Protein AF-0000000081426831 (afdb_homodimer)

InterPro domains:
  IPR043603 Phlebovirus glycoprotein G2, C-terminal domain [PF19019] (59-149)

Nearest PDB structures (foldseek):
  7a4a-assembly1_A  TM=6.821E-01  e=1.315E-08  Ancylostoma ceylanicum
  5yow-assembly1_A  TM=5.691E-01  e=3.016E-08  Heartland virus
  6egu-assembly1_B  TM=6.224E-01  e=1.522E-05  Rift Valley fever virus
  4hjc-assembly1_A  TM=6.587E-01  e=2.693E-05  Rift Valley fever virus
  6egt-assembly1_B  TM=6.328E-01  e=3.314E-05  Rift Valley fever virus

Radius of gyration: 26.52 Å; Cα contacts (8 Å, |Δi|>4): 839; chains: 2; bounding box: 43×71×97 Å

Structure (mmCIF, N/CA/C/O backbone):
data_AF-0000000081426831-model_v1
#
loop_
_entity.id
_entity.type
_entity.pdbx_description
1 polymer 'Phlebovirus glycoprotein G2 C-terminal domain-containing protein'
#
loop_
_atom_site.group_PDB
_atom_site.id
_atom_site.type_symbol
_atom_site.label_atom_id
_atom_site.label_alt_id
_atom_site.label_comp_id
_atom_site.label_asym_id
_atom_site.label_entity_id
_atom_site.label_seq_id
_atom_site.pdbx_PDB_ins_code
_atom_site.Cartn_x
_atom_site.Cartn_y
_atom_site.Cartn_z
_atom_site.occupancy
_atom_site.B_iso_or_equiv
_atom_site.auth_seq_id
_atom_site.auth_comp_id
_atom_site.auth_asym_id
_atom_site.auth_atom_id
_atom_site.pdbx_PDB_model_num
ATOM 1 N N . MET A 1 1 ? 8.25 15.453 24.469 1 15.89 1 MET A N 1
ATOM 2 C CA . MET A 1 1 ? 7.832 14.055 24.344 1 15.89 1 MET A CA 1
ATOM 3 C C . MET A 1 1 ? 6.508 13.938 23.609 1 15.89 1 MET A C 1
ATOM 5 O O . MET A 1 1 ? 5.465 14.352 24.109 1 15.89 1 MET A O 1
ATOM 9 N N . THR A 1 2 ? 6.637 14.289 22.141 1 18 2 THR A N 1
ATOM 10 C CA . THR A 1 2 ? 5.977 14.406 20.859 1 18 2 THR A CA 1
ATOM 11 C C . THR A 1 2 ? 5.238 13.117 20.5 1 18 2 THR A C 1
ATOM 13 O O . THR A 1 2 ? 5.863 12.078 20.297 1 18 2 THR A O 1
ATOM 16 N N . LEU A 1 3 ? 4.18 12.93 21.312 1 20.61 3 LEU A N 1
ATOM 17 C CA . LEU A 1 3 ? 3.182 11.891 21.516 1 20.61 3 LEU A CA 1
ATOM 18 C C . LEU A 1 3 ? 2.941 11.094 20.25 1 20.61 3 LEU A C 1
ATOM 20 O O . LEU A 1 3 ? 3.273 11.555 19.156 1 20.61 3 LEU A O 1
ATOM 24 N N . GLU A 1 4 ? 1.774 10.125 20.188 1 24.09 4 GLU A N 1
ATOM 25 C CA . GLU A 1 4 ? 0.808 9.039 20.344 1 24.09 4 GLU A CA 1
ATOM 26 C C . GLU A 1 4 ? -0.274 9.109 19.266 1 24.09 4 GLU A C 1
ATOM 28 O O . GLU A 1 4 ? -1.148 8.242 19.203 1 24.09 4 GLU A O 1
ATOM 33 N N . THR A 1 5 ? -0.567 10.109 18.719 1 25.44 5 THR A N 1
ATOM 34 C CA . THR A 1 5 ? -1.856 10.148 18.031 1 25.44 5 THR A CA 1
ATOM 35 C C . THR A 1 5 ? -1.913 9.086 16.938 1 25.44 5 THR A C 1
ATOM 37 O O . THR A 1 5 ? -1.213 9.195 15.93 1 25.44 5 THR A O 1
ATOM 40 N N . PHE A 1 6 ? -2.062 7.902 17.438 1 27.52 6 PHE A N 1
ATOM 41 C CA . PHE A 1 6 ? -2.578 6.586 17.078 1 27.52 6 PHE A CA 1
ATOM 42 C C . PHE A 1 6 ? -3.85 6.707 16.25 1 27.52 6 PHE A C 1
ATOM 44 O O . PHE A 1 6 ? -4.926 6.977 16.781 1 27.52 6 PHE A O 1
ATOM 51 N N . PHE A 1 7 ? -4.043 7.488 15.273 1 31.59 7 PHE A N 1
ATOM 52 C CA . PHE A 1 7 ? -5.305 7.473 14.539 1 31.59 7 PHE A CA 1
ATOM 53 C C . PHE A 1 7 ? -5.832 6.051 14.406 1 31.59 7 PHE A C 1
ATOM 55 O O . PHE A 1 7 ? -5.18 5.195 13.805 1 31.59 7 PHE A O 1
ATOM 62 N N . ALA A 1 8 ? -6.59 5.469 15.414 1 33.22 8 ALA A N 1
ATOM 63 C CA . ALA A 1 8 ? -7.246 4.191 15.68 1 33.22 8 ALA A CA 1
ATOM 64 C C . ALA A 1 8 ? -7.887 3.625 14.414 1 33.22 8 ALA A C 1
ATOM 66 O O . ALA A 1 8 ? -8.453 2.529 14.43 1 33.22 8 ALA A O 1
ATOM 67 N N . ASP A 1 9 ? -8.094 4.262 13.398 1 41.41 9 ASP A N 1
ATOM 68 C CA . ASP A 1 9 ? -8.719 3.35 12.445 1 41.41 9 ASP A CA 1
ATOM 69 C C . ASP A 1 9 ? -7.738 2.271 11.992 1 41.41 9 ASP A C 1
ATOM 71 O O . ASP A 1 9 ? -6.566 2.557 11.734 1 41.41 9 ASP A O 1
ATOM 75 N N . PRO A 1 10 ? -7.715 0.938 11.961 1 43.59 10 PRO A N 1
ATOM 76 C CA . PRO A 1 10 ? -6.621 -0.032 12.07 1 43.59 10 PRO A CA 1
ATOM 77 C C . PRO A 1 10 ? -5.355 0.422 11.352 1 43.59 10 PRO A C 1
ATOM 79 O O . PRO A 1 10 ? -4.613 -0.406 10.82 1 43.59 10 PRO A O 1
ATOM 82 N N . GLU A 1 11 ? -5.043 1.626 11.062 1 49.97 11 GLU A N 1
ATOM 83 C CA . GLU A 1 11 ? -3.73 2.115 10.648 1 49.97 11 GLU A CA 1
ATOM 84 C C . GLU A 1 11 ? -2.707 1.975 11.766 1 49.97 11 GLU A C 1
ATOM 86 O O . GLU A 1 11 ? -2.814 2.641 12.805 1 49.97 11 GLU A O 1
ATOM 91 N N . THR A 1 12 ? -2.203 0.951 12.039 1 54.75 12 THR A N 1
ATOM 92 C CA . THR A 1 12 ? -1.355 0.525 13.148 1 54.75 12 THR A CA 1
ATOM 93 C C . THR A 1 12 ? 0.006 1.211 13.078 1 54.75 12 THR A C 1
ATOM 95 O O . THR A 1 12 ? 0.588 1.344 12 1 54.75 12 THR A O 1
ATOM 98 N N . SER A 1 13 ? 0.253 2.053 14.117 1 62.69 13 SER A N 1
ATOM 99 C CA . SER A 1 13 ? 1.588 2.602 14.328 1 62.69 13 SER A CA 1
ATOM 100 C C . SER A 1 13 ? 2.631 1.493 14.445 1 62.69 13 SER A C 1
ATOM 102 O O . SER A 1 13 ? 2.316 0.379 14.867 1 62.69 13 SER A O 1
ATOM 104 N N . LEU A 1 14 ? 3.807 1.761 13.938 1 67.25 14 LEU A N 1
ATOM 105 C CA . LEU A 1 14 ? 4.91 0.809 13.984 1 67.25 14 LEU A CA 1
ATOM 106 C C . LEU A 1 14 ? 5.453 0.667 15.398 1 67.25 14 LEU A C 1
ATOM 108 O O . LEU A 1 14 ? 5.34 1.591 16.203 1 67.25 14 LEU A O 1
ATOM 112 N N . PRO A 1 15 ? 5.867 -0.482 15.758 1 67.56 15 PRO A N 1
ATOM 113 C CA . PRO A 1 15 ? 6.031 -1.726 15 1 67.56 15 PRO A CA 1
ATOM 114 C C . PRO A 1 15 ? 4.734 -2.525 14.891 1 67.56 15 PRO A C 1
ATOM 116 O O . PRO A 1 15 ? 3.885 -2.455 15.789 1 67.56 15 PRO A O 1
ATOM 119 N N . ILE A 1 16 ? 4.633 -3.125 13.781 1 73.56 16 ILE A N 1
ATOM 120 C CA . ILE A 1 16 ? 3.498 -4.012 13.562 1 73.56 16 ILE A CA 1
ATOM 121 C C . ILE A 1 16 ? 3.988 -5.453 13.43 1 73.56 16 ILE A C 1
ATOM 123 O O . ILE A 1 16 ? 4.93 -5.727 12.688 1 73.56 16 ILE A O 1
ATOM 127 N N . GLN A 1 17 ? 3.48 -6.328 14.375 1 70.88 17 GLN A N 1
ATOM 128 C CA . GLN A 1 17 ? 3.648 -7.766 14.203 1 70.88 17 GLN A CA 1
ATOM 129 C C . GLN A 1 17 ? 2.359 -8.414 13.711 1 70.88 17 GLN A C 1
ATOM 131 O O . GLN A 1 17 ? 1.339 -8.391 14.398 1 70.88 17 GLN A O 1
ATOM 136 N N . HIS A 1 18 ? 2.406 -8.664 12.516 1 76.94 18 HIS A N 1
ATOM 137 C CA . HIS A 1 18 ? 1.309 -9.367 11.859 1 76.94 18 HIS A CA 1
ATOM 138 C C . HIS A 1 18 ? 1.747 -10.75 11.383 1 76.94 18 HIS A C 1
ATOM 140 O O . HIS A 1 18 ? 2.945 -11.031 11.297 1 76.94 18 HIS A O 1
ATOM 146 N N . GLU A 1 19 ? 0.724 -11.602 11.266 1 79.06 19 GLU A N 1
ATOM 147 C CA . GLU A 1 19 ? 1.067 -12.93 10.781 1 79.06 19 GLU A CA 1
ATOM 148 C C . GLU A 1 19 ? 1.908 -12.859 9.508 1 79.06 19 GLU A C 1
ATOM 150 O O . GLU A 1 19 ? 1.463 -12.32 8.5 1 79.06 19 GLU A O 1
ATOM 155 N N . GLY A 1 20 ? 3.121 -13.344 9.68 1 82.31 20 GLY A N 1
ATOM 156 C CA . GLY A 1 20 ? 4.004 -13.422 8.523 1 82.31 20 GLY A CA 1
ATOM 157 C C . GLY A 1 20 ? 4.715 -12.109 8.234 1 82.31 20 GLY A C 1
ATOM 158 O O . GLY A 1 20 ? 5.383 -11.977 7.207 1 82.31 20 GLY A O 1
ATOM 159 N N . LEU A 1 21 ? 4.457 -11.188 9.078 1 87.44 21 LEU A N 1
ATOM 160 C CA . LEU A 1 21 ? 5.078 -9.891 8.82 1 87.44 21 LEU A CA 1
ATOM 161 C C . LEU A 1 21 ? 5.547 -9.242 10.117 1 87.44 21 LEU A C 1
ATOM 163 O O . LEU A 1 21 ? 4.793 -9.172 11.094 1 87.44 21 LEU A O 1
ATOM 167 N N . LEU A 1 22 ? 6.824 -8.859 10.188 1 89.31 22 LEU A N 1
ATOM 168 C CA . LEU A 1 22 ? 7.371 -7.965 11.203 1 89.31 22 LEU A CA 1
ATOM 169 C C . LEU A 1 22 ? 7.773 -6.629 10.586 1 89.31 22 LEU A C 1
ATOM 171 O O . LEU A 1 22 ? 8.555 -6.586 9.633 1 89.31 22 LEU A O 1
ATOM 175 N N . LEU A 1 23 ? 7.199 -5.59 11.07 1 89.88 23 LEU A N 1
ATOM 176 C CA . LEU A 1 23 ? 7.48 -4.246 10.586 1 89.88 23 LEU A CA 1
ATOM 177 C C . LEU A 1 23 ? 8.047 -3.369 11.695 1 89.88 23 LEU A C 1
ATOM 179 O O . LEU A 1 23 ? 7.473 -3.291 12.781 1 89.88 23 LEU A O 1
ATOM 183 N N . GLN A 1 24 ? 9.195 -2.736 11.391 1 88.69 24 GLN A N 1
ATOM 184 C CA . GLN A 1 24 ? 9.852 -1.848 12.352 1 88.69 24 GLN A CA 1
ATOM 185 C C . GLN A 1 24 ? 10.297 -0.551 11.68 1 88.69 24 GLN A C 1
ATOM 187 O O . GLN A 1 24 ? 10.75 -0.562 10.531 1 88.69 24 GLN A O 1
ATOM 192 N N . GLN A 1 25 ? 10.039 0.503 12.414 1 87 25 GLN A N 1
ATOM 193 C CA . GLN A 1 25 ? 10.484 1.797 11.914 1 87 25 GLN A CA 1
ATOM 194 C C . GLN A 1 25 ? 11.523 2.422 12.836 1 87 25 GLN A C 1
ATOM 196 O O . GLN A 1 25 ? 11.367 2.393 14.062 1 87 25 GLN A O 1
ATOM 201 N N . HIS A 1 26 ? 12.633 2.844 12.258 1 86.75 26 HIS A N 1
ATOM 202 C CA . HIS A 1 26 ? 13.633 3.676 12.914 1 86.75 26 HIS A CA 1
ATOM 203 C C . HIS A 1 26 ? 13.852 4.98 12.148 1 86.75 26 HIS A C 1
ATOM 205 O O . HIS A 1 26 ? 14.688 5.043 11.242 1 86.75 26 HIS A O 1
ATOM 211 N N . GLU A 1 27 ? 13.188 6.059 12.664 1 84.81 27 GLU A N 1
ATOM 212 C CA . GLU A 1 27 ? 13.234 7.367 12.016 1 84.81 27 GLU A CA 1
ATOM 213 C C . GLU A 1 27 ? 12.773 7.277 10.562 1 84.81 27 GLU A C 1
ATOM 215 O O . GLU A 1 27 ? 11.625 6.914 10.289 1 84.81 27 GLU A O 1
ATOM 220 N N . ARG A 1 28 ? 13.719 7.352 9.711 1 85.62 28 ARG A N 1
ATOM 221 C CA . ARG A 1 28 ? 13.352 7.398 8.297 1 85.62 28 ARG A CA 1
ATOM 222 C C . ARG A 1 28 ? 13.555 6.039 7.633 1 85.62 28 ARG A C 1
ATOM 224 O O . ARG A 1 28 ? 13.445 5.918 6.41 1 85.62 28 ARG A O 1
ATOM 231 N N . ARG A 1 29 ? 13.836 5.09 8.453 1 87.81 29 ARG A N 1
ATOM 232 C CA . ARG A 1 29 ? 14.094 3.75 7.93 1 87.81 29 ARG A CA 1
ATOM 233 C C . ARG A 1 29 ? 12.992 2.777 8.352 1 87.81 29 ARG A C 1
ATOM 235 O O . ARG A 1 29 ? 12.633 2.711 9.531 1 87.81 29 ARG A O 1
ATOM 242 N N . LEU A 1 30 ? 12.438 2.121 7.359 1 89.56 30 LEU A N 1
ATOM 243 C CA . LEU A 1 30 ? 11.453 1.081 7.617 1 89.56 30 LEU A CA 1
ATOM 244 C C . LEU A 1 30 ? 11.977 -0.284 7.184 1 89.56 30 LEU A C 1
ATOM 246 O O . LEU A 1 30 ? 12.5 -0.429 6.078 1 89.56 30 LEU A O 1
ATOM 250 N N . GLU A 1 31 ? 11.836 -1.242 8.125 1 91.12 31 GLU A N 1
ATOM 251 C CA . GLU A 1 31 ? 12.234 -2.615 7.828 1 91.12 31 GLU A CA 1
ATOM 252 C C . GLU A 1 31 ? 11.055 -3.572 7.941 1 91.12 31 GLU A C 1
ATOM 254 O O . GLU A 1 31 ? 10.32 -3.543 8.93 1 91.12 31 GLU A O 1
ATOM 259 N N . ALA A 1 32 ? 10.945 -4.348 6.922 1 89.75 32 ALA A N 1
ATOM 260 C CA . ALA A 1 32 ? 9.922 -5.387 6.922 1 89.75 32 ALA A CA 1
ATOM 261 C C . ALA A 1 32 ? 10.539 -6.766 6.719 1 89.75 32 ALA A C 1
ATOM 263 O O . ALA A 1 32 ? 11.391 -6.945 5.848 1 89.75 32 ALA A O 1
ATOM 264 N N . ILE A 1 33 ? 10.141 -7.688 7.562 1 89.62 33 ILE A N 1
ATOM 265 C CA . ILE A 1 33 ? 10.547 -9.078 7.418 1 89.62 33 ILE A CA 1
ATOM 266 C C . ILE A 1 33 ? 9.32 -9.953 7.164 1 89.62 33 ILE A C 1
ATOM 268 O O . ILE A 1 33 ? 8.359 -9.922 7.941 1 89.62 33 ILE A O 1
ATOM 272 N N . PHE A 1 34 ? 9.383 -10.641 6.07 1 88.94 34 PHE A N 1
ATOM 273 C CA . PHE A 1 34 ? 8.242 -11.453 5.664 1 88.94 34 PHE A CA 1
ATOM 274 C C . PHE A 1 34 ? 8.516 -12.93 5.918 1 88.94 34 PHE A C 1
ATOM 276 O O . PHE A 1 34 ? 9.641 -13.398 5.75 1 88.94 34 PHE A O 1
ATOM 283 N N . GLY A 1 35 ? 7.5 -13.617 6.234 1 86.62 35 GLY A N 1
ATOM 284 C CA . GLY A 1 35 ? 7.598 -15.07 6.332 1 86.62 35 GLY A CA 1
ATOM 285 C C . GLY A 1 35 ? 7.738 -15.75 4.98 1 86.62 35 GLY A C 1
ATOM 286 O O . GLY A 1 35 ? 7.348 -15.188 3.955 1 86.62 35 GLY A O 1
ATOM 287 N N . ILE A 1 36 ? 8.258 -16.953 4.992 1 76.31 36 ILE A N 1
ATOM 288 C CA . ILE A 1 36 ? 8.562 -17.703 3.779 1 76.31 36 ILE A CA 1
ATOM 289 C C . ILE A 1 36 ? 7.273 -17.953 2.996 1 76.31 36 ILE A C 1
ATOM 291 O O . ILE A 1 36 ? 7.262 -17.875 1.765 1 76.31 36 ILE A O 1
ATOM 295 N N . SER A 1 37 ? 6.199 -18.188 3.576 1 77.12 37 SER A N 1
ATOM 296 C CA . SER A 1 37 ? 4.961 -18.547 2.893 1 77.12 37 SER A CA 1
ATOM 297 C C . SER A 1 37 ? 3.936 -17.422 2.986 1 77.12 37 SER A C 1
ATOM 299 O O . SER A 1 37 ? 2.736 -17.656 2.826 1 77.12 37 SER A O 1
ATOM 301 N N . SER A 1 38 ? 4.457 -16.359 3.227 1 82.25 38 SER A N 1
ATOM 302 C CA . SER A 1 38 ? 3.5 -15.289 3.49 1 82.25 38 SER A CA 1
ATOM 303 C C . SER A 1 38 ? 2.982 -14.68 2.193 1 82.25 38 SER A C 1
ATOM 305 O O . SER A 1 38 ? 3.721 -14.586 1.21 1 82.25 38 SER A O 1
ATOM 307 N N . SER A 1 39 ? 1.662 -14.508 2.16 1 88.44 39 SER A N 1
ATOM 308 C CA . SER A 1 39 ? 0.998 -13.648 1.183 1 88.44 39 SER A CA 1
ATOM 309 C C . SER A 1 39 ? 0.502 -12.359 1.824 1 88.44 39 SER A C 1
ATOM 311 O O . SER A 1 39 ? -0.471 -12.367 2.58 1 88.44 39 SER A O 1
ATOM 313 N N . ILE A 1 40 ? 1.237 -11.297 1.545 1 89.56 40 ILE A N 1
ATOM 314 C CA . ILE A 1 40 ? 0.97 -10.07 2.285 1 89.56 40 ILE A CA 1
ATOM 315 C C . ILE A 1 40 ? 0.724 -8.922 1.309 1 89.56 40 ILE A C 1
ATOM 317 O O . ILE A 1 40 ? 1.431 -8.789 0.307 1 89.56 40 ILE A O 1
ATOM 321 N N . GLN A 1 41 ? -0.273 -8.211 1.611 1 90.75 41 GLN A N 1
ATOM 322 C CA . GLN A 1 41 ? -0.531 -6.922 0.98 1 90.75 41 GLN A CA 1
ATOM 323 C C . GLN A 1 41 ? -0.535 -5.797 2.012 1 90.75 41 GLN A C 1
ATOM 325 O O . GLN A 1 41 ? -1.39 -5.766 2.9 1 90.75 41 GLN A O 1
ATOM 330 N N . LEU A 1 42 ? 0.427 -4.91 1.805 1 90.62 42 LEU A N 1
ATOM 331 C CA . LEU A 1 42 ? 0.662 -3.846 2.771 1 90.62 42 LEU A CA 1
ATOM 332 C C . LEU A 1 42 ? 0.627 -2.479 2.096 1 90.62 42 LEU A C 1
ATOM 334 O O . LEU A 1 42 ? 1.217 -2.295 1.028 1 90.62 42 LEU A O 1
ATOM 338 N N . GLN A 1 43 ? -0.144 -1.641 2.646 1 90.06 43 GLN A N 1
ATOM 339 C CA . GLN A 1 43 ? -0.104 -0.233 2.264 1 90.06 43 GLN A CA 1
ATOM 340 C C . GLN A 1 43 ? 0.618 0.603 3.316 1 90.06 43 GLN A C 1
ATOM 342 O O . GLN A 1 43 ? 0.278 0.55 4.5 1 90.06 43 GLN A O 1
ATOM 347 N N . LEU A 1 44 ? 1.562 1.332 2.822 1 89.38 44 LEU A N 1
ATOM 348 C CA . LEU A 1 44 ? 2.359 2.197 3.684 1 89.38 44 LEU A CA 1
ATOM 349 C C . LEU A 1 44 ? 2.193 3.66 3.287 1 89.38 44 LEU A C 1
ATOM 351 O O . LEU A 1 44 ? 2.309 4.004 2.107 1 89.38 44 LEU A O 1
ATOM 355 N N . THR A 1 45 ? 1.839 4.43 4.211 1 87.62 45 THR A N 1
ATOM 356 C CA . THR A 1 45 ? 1.773 5.875 4.016 1 87.62 45 THR A CA 1
ATOM 357 C C . THR A 1 45 ? 2.771 6.586 4.922 1 87.62 45 THR A C 1
ATOM 359 O O . THR A 1 45 ? 2.76 6.395 6.141 1 87.62 45 THR A O 1
ATOM 362 N N . MET A 1 46 ? 3.631 7.391 4.297 1 86.06 46 MET A N 1
ATOM 363 C CA . MET A 1 46 ? 4.645 8.117 5.051 1 86.06 46 MET A CA 1
ATOM 364 C C . MET A 1 46 ? 4.547 9.617 4.789 1 86.06 46 MET A C 1
ATOM 366 O O . MET A 1 46 ? 4.469 10.047 3.639 1 86.06 46 MET A O 1
ATOM 370 N N . GLN A 1 47 ? 4.484 10.312 5.844 1 83.38 47 GLN A N 1
ATOM 371 C CA . GLN A 1 47 ? 4.594 11.766 5.816 1 83.38 47 GLN A CA 1
ATOM 372 C C . GLN A 1 47 ? 5.586 12.258 6.867 1 83.38 47 GLN A C 1
ATOM 374 O O . GLN A 1 47 ? 5.281 12.266 8.062 1 83.38 47 GLN A O 1
ATOM 379 N N . GLY A 1 48 ? 6.734 12.766 6.316 1 78.31 48 GLY A N 1
ATOM 380 C CA . GLY A 1 48 ? 7.793 13.047 7.277 1 78.31 48 GLY A CA 1
ATOM 381 C C . GLY A 1 48 ? 8.172 11.836 8.117 1 78.31 48 GLY A C 1
ATOM 382 O O . GLY A 1 48 ? 8.539 10.797 7.574 1 78.31 48 GLY A O 1
ATOM 383 N N . LEU A 1 49 ? 7.965 11.984 9.43 1 76.12 49 LEU A N 1
ATOM 384 C CA . LEU A 1 49 ? 8.336 10.883 10.305 1 76.12 49 LEU A CA 1
ATOM 385 C C . LEU A 1 49 ? 7.105 10.07 10.711 1 76.12 49 LEU A C 1
ATOM 387 O O . LEU A 1 49 ? 7.223 9.086 11.445 1 76.12 49 LEU A O 1
ATOM 391 N N . HIS A 1 50 ? 5.984 10.484 10.148 1 77.81 50 HIS A N 1
ATOM 392 C CA . HIS A 1 50 ? 4.754 9.766 10.461 1 77.81 50 HIS A CA 1
ATOM 393 C C . HIS A 1 50 ? 4.477 8.68 9.43 1 77.81 50 HIS A C 1
ATOM 395 O O . HIS A 1 50 ? 4.457 8.945 8.227 1 77.81 50 HIS A O 1
ATOM 401 N N . ALA A 1 51 ? 4.387 7.484 10.023 1 80.38 51 ALA A N 1
ATOM 402 C CA . ALA A 1 51 ? 4.066 6.359 9.148 1 80.38 51 ALA A CA 1
ATOM 403 C C . ALA A 1 51 ? 2.787 5.66 9.602 1 80.38 51 ALA A C 1
ATOM 405 O O . ALA A 1 51 ? 2.555 5.492 10.797 1 80.38 51 ALA A O 1
ATOM 406 N N . THR A 1 52 ? 1.952 5.375 8.625 1 83 52 THR A N 1
ATOM 407 C CA . THR A 1 52 ? 0.795 4.523 8.883 1 83 52 THR A CA 1
ATOM 408 C C . THR A 1 52 ? 0.779 3.334 7.926 1 83 52 THR A C 1
ATOM 410 O O . THR A 1 52 ? 1.306 3.416 6.812 1 83 52 THR A O 1
ATOM 413 N N . THR A 1 53 ? 0.305 2.221 8.484 1 85.12 53 THR A N 1
ATOM 414 C CA . THR A 1 53 ? 0.241 1.011 7.676 1 85.12 53 THR A CA 1
ATOM 415 C C . THR A 1 53 ? -1.179 0.452 7.652 1 85.12 53 THR A C 1
ATOM 417 O O . THR A 1 53 ? -1.922 0.586 8.625 1 85.12 53 THR A O 1
ATOM 420 N N . LYS A 1 54 ? -1.496 -0.043 6.516 1 84.12 54 LYS A N 1
ATOM 421 C CA . LYS A 1 54 ? -2.713 -0.832 6.348 1 84.12 54 LYS A CA 1
ATOM 422 C C . LYS A 1 54 ? -2.406 -2.186 5.715 1 84.12 54 LYS A C 1
ATOM 424 O O . LYS A 1 54 ? -1.745 -2.256 4.676 1 84.12 54 LYS A O 1
ATOM 429 N N . ILE A 1 55 ? -2.801 -3.197 6.434 1 88.12 55 ILE A N 1
ATOM 430 C CA . ILE A 1 55 ? -2.633 -4.543 5.898 1 88.12 55 ILE A CA 1
ATOM 431 C C . ILE A 1 55 ? -3.959 -5.043 5.332 1 88.12 55 ILE A C 1
ATOM 433 O O . ILE A 1 55 ? -4.965 -5.09 6.039 1 88.12 55 ILE A O 1
ATOM 437 N N . ASP A 1 56 ? -3.861 -5.43 4.086 1 87.81 56 ASP A N 1
ATOM 438 C CA . ASP A 1 56 ? -5.082 -5.895 3.432 1 87.81 56 ASP A CA 1
ATOM 439 C C . ASP A 1 56 ? -5.199 -7.414 3.506 1 87.81 56 ASP A C 1
ATOM 441 O O . ASP A 1 56 ? -4.199 -8.125 3.4 1 87.81 56 ASP A O 1
ATOM 445 N N . SER A 1 57 ? -6.469 -7.844 3.666 1 91.81 57 SER A N 1
ATOM 446 C CA . SER A 1 57 ? -6.766 -9.273 3.621 1 91.81 57 SER A CA 1
ATOM 447 C C . SER A 1 57 ? -7.73 -9.602 2.486 1 91.81 57 SER A C 1
ATOM 449 O O . SER A 1 57 ? -8.805 -10.156 2.719 1 91.81 57 SER A O 1
ATOM 451 N N . ASN A 1 58 ? -7.305 -9.25 1.367 1 92.25 58 ASN A N 1
ATOM 452 C CA . ASN A 1 58 ? -8.172 -9.492 0.219 1 92.25 58 ASN A CA 1
ATOM 453 C C . ASN A 1 58 ? -8.133 -10.953 -0.218 1 92.25 58 ASN A C 1
ATOM 455 O O . ASN A 1 58 ? -7.094 -11.609 -0.1 1 92.25 58 ASN A O 1
ATOM 459 N N . THR A 1 59 ? -9.273 -11.43 -0.689 1 95 59 THR A N 1
ATOM 460 C CA . THR A 1 59 ? -9.383 -12.773 -1.241 1 95 59 THR A CA 1
ATOM 461 C C . THR A 1 59 ? -9.336 -12.734 -2.766 1 95 59 THR A C 1
ATOM 463 O O . THR A 1 59 ? -9.617 -11.703 -3.377 1 95 59 THR A O 1
ATOM 466 N N . CYS A 1 60 ? -9.016 -13.805 -3.316 1 95.94 60 CYS A N 1
ATOM 467 C CA . CYS A 1 60 ? -8.938 -13.867 -4.77 1 95.94 60 CYS A CA 1
ATOM 468 C C . CYS A 1 60 ? -9.594 -15.141 -5.293 1 95.94 60 CYS A C 1
ATOM 470 O O . CYS A 1 60 ? -9.672 -16.141 -4.582 1 95.94 60 CYS A O 1
ATOM 472 N N . GLU A 1 61 ? -10.109 -15 -6.438 1 97.31 61 GLU A N 1
ATOM 473 C CA . GLU A 1 61 ? -10.695 -16.109 -7.18 1 97.31 61 GLU A CA 1
ATOM 474 C C . GLU A 1 61 ? -10.242 -16.109 -8.633 1 97.31 61 GLU A C 1
ATOM 476 O O . GLU A 1 61 ? -10.219 -15.055 -9.281 1 97.31 61 GLU A O 1
ATOM 481 N N . ILE A 1 62 ? -9.852 -17.266 -9.086 1 97.88 62 ILE A N 1
ATOM 482 C CA . ILE A 1 62 ? -9.453 -17.406 -10.477 1 97.88 62 ILE A CA 1
ATOM 483 C C . ILE A 1 62 ? -10.57 -18.094 -11.266 1 97.88 62 ILE A C 1
ATOM 485 O O . ILE A 1 62 ? -11.164 -19.062 -10.805 1 97.88 62 ILE A O 1
ATOM 489 N N . SER A 1 63 ? -10.883 -17.484 -12.406 1 97.06 63 SER A N 1
ATOM 490 C CA . SER A 1 63 ? -11.906 -18.031 -13.297 1 97.06 63 SER A CA 1
ATOM 491 C C . SER A 1 63 ? -11.445 -18 -14.75 1 97.06 63 SER A C 1
ATOM 493 O O . SER A 1 63 ? -10.375 -17.469 -15.055 1 97.06 63 SER A O 1
ATOM 495 N N . ASP A 1 64 ? -12.219 -18.641 -15.742 1 96.19 64 ASP A N 1
ATOM 496 C CA . ASP A 1 64 ? -12 -18.625 -17.188 1 96.19 64 ASP A CA 1
ATOM 497 C C . ASP A 1 64 ? -10.617 -19.172 -17.531 1 96.19 64 ASP A C 1
ATOM 499 O O . ASP A 1 64 ? -9.891 -18.578 -18.328 1 96.19 64 ASP A O 1
ATOM 503 N N . VAL A 1 65 ? -10.328 -20.188 -16.922 1 96.81 65 VAL A N 1
ATOM 504 C CA . VAL A 1 65 ? -8.992 -20.734 -17.094 1 96.81 65 VAL A CA 1
ATOM 505 C C . VAL A 1 65 ? -8.961 -21.641 -18.328 1 96.81 65 VAL A C 1
ATOM 507 O O . VAL A 1 65 ? -9.828 -22.5 -18.5 1 96.81 65 VAL A O 1
ATOM 510 N N . LYS A 1 66 ? -7.98 -21.406 -19.219 1 95.88 66 LYS A N 1
ATOM 511 C CA . LYS A 1 66 ? -7.746 -22.234 -20.406 1 95.88 66 LYS A CA 1
ATOM 512 C C . LYS A 1 66 ? -6.254 -22.469 -20.641 1 95.88 66 LYS A C 1
ATOM 514 O O . LYS A 1 66 ? -5.457 -21.531 -20.562 1 95.88 66 LYS A O 1
ATOM 519 N N . ALA A 1 67 ? -5.938 -23.672 -20.859 1 95.38 67 ALA A N 1
ATOM 520 C CA . ALA A 1 67 ? -4.551 -24.016 -21.172 1 95.38 67 ALA A CA 1
ATOM 521 C C . ALA A 1 67 ? -4.41 -24.5 -22.609 1 95.38 67 ALA A C 1
ATOM 523 O O . ALA A 1 67 ? -5.215 -25.312 -23.078 1 95.38 67 ALA A O 1
ATOM 524 N N . THR A 1 68 ? -3.402 -23.938 -23.297 1 93.44 68 THR A N 1
ATOM 525 C CA . THR A 1 68 ? -3.115 -24.344 -24.656 1 93.44 68 THR A CA 1
ATOM 526 C C . THR A 1 68 ? -1.611 -24.5 -24.875 1 93.44 68 THR A C 1
ATOM 528 O O . THR A 1 68 ? -0.812 -23.875 -24.172 1 93.44 68 THR A O 1
ATOM 531 N N . GLY A 1 69 ? -1.34 -25.328 -25.844 1 93.81 69 GLY A N 1
ATOM 532 C CA . GLY A 1 69 ? 0.06 -25.5 -26.188 1 93.81 69 GLY A CA 1
ATOM 533 C C . GLY A 1 69 ? 0.541 -26.938 -26.047 1 93.81 69 GLY A C 1
ATOM 534 O O . GLY A 1 69 ? -0.162 -27.875 -26.438 1 93.81 69 GLY A O 1
ATOM 535 N N . CYS A 1 70 ? 1.796 -27.094 -25.562 1 92.38 70 CYS A N 1
ATOM 536 C CA . CYS A 1 70 ? 2.404 -28.422 -25.594 1 92.38 70 CYS A CA 1
ATOM 537 C C . CYS A 1 70 ? 2.898 -28.812 -24.203 1 92.38 70 CYS A C 1
ATOM 539 O O . CYS A 1 70 ? 2.99 -27.969 -23.312 1 92.38 70 CYS A O 1
ATOM 541 N N . TYR A 1 71 ? 3.021 -30.125 -24.047 1 92.56 71 TYR A N 1
ATOM 542 C CA . TYR A 1 71 ? 3.656 -30.656 -22.844 1 92.56 71 TYR A CA 1
ATOM 543 C C . TYR A 1 71 ? 5.043 -31.203 -23.156 1 92.56 71 TYR A C 1
ATOM 545 O O . TYR A 1 71 ? 5.336 -31.562 -24.312 1 92.56 71 TYR A O 1
ATOM 553 N N . GLN A 1 72 ? 5.961 -31.141 -22.125 1 90.19 72 GLN A N 1
ATOM 554 C CA . GLN A 1 72 ? 7.328 -31.625 -22.25 1 90.19 72 GLN A CA 1
ATOM 555 C C . GLN A 1 72 ? 8.031 -31 -23.453 1 90.19 72 GLN A C 1
ATOM 557 O O .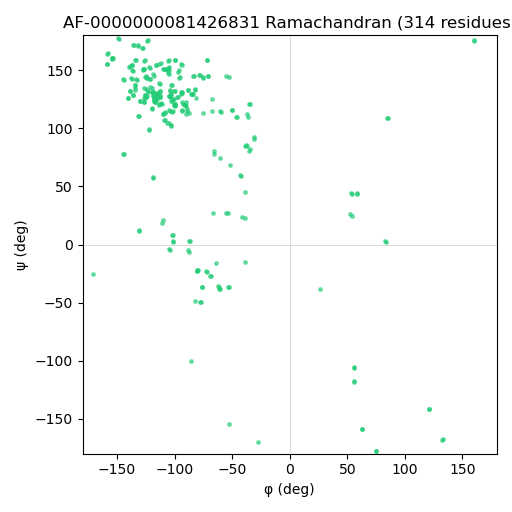 GLN A 1 72 ? 8.633 -31.703 -24.266 1 90.19 72 GLN A O 1
ATOM 562 N N . CYS A 1 73 ? 7.84 -29.75 -23.594 1 89.31 73 CYS A N 1
ATOM 563 C CA . CYS A 1 73 ? 8.469 -29.016 -24.688 1 89.31 73 CYS A CA 1
ATOM 564 C C . CYS A 1 73 ? 9.141 -27.75 -24.188 1 89.31 73 CYS A C 1
ATOM 566 O O . CYS A 1 73 ? 8.906 -27.328 -23.062 1 89.31 73 CYS A O 1
ATOM 568 N N . LEU A 1 74 ? 9.945 -27.047 -25.047 1 87.38 74 LEU A N 1
ATOM 569 C CA . LEU A 1 74 ? 10.773 -25.906 -24.656 1 87.38 74 LEU A CA 1
ATOM 570 C C . LEU A 1 74 ? 9.922 -24.656 -24.469 1 87.38 74 LEU A C 1
ATOM 572 O O . LEU A 1 74 ? 10.18 -23.875 -23.547 1 87.38 74 LEU A O 1
ATOM 576 N N . THR A 1 75 ? 8.914 -24.5 -25.281 1 89.44 75 THR A N 1
ATOM 577 C CA . THR A 1 75 ? 8.148 -23.266 -25.25 1 89.44 75 THR A CA 1
ATOM 578 C C . THR A 1 75 ? 7.133 -23.281 -24.109 1 89.44 75 THR A C 1
ATOM 580 O O . THR A 1 75 ? 6.691 -22.219 -23.656 1 89.44 75 THR A O 1
ATOM 583 N N . GLY A 1 76 ? 6.797 -24.5 -23.672 1 92.19 76 GLY A N 1
ATOM 584 C CA . GLY A 1 76 ? 5.797 -24.625 -22.625 1 92.19 76 GLY A CA 1
ATOM 585 C C . GLY A 1 76 ? 4.383 -24.375 -23.125 1 92.19 76 GLY A C 1
ATOM 586 O O . GLY A 1 76 ? 4.156 -24.203 -24.312 1 92.19 76 GLY A O 1
ATOM 587 N N . ALA A 1 77 ? 3.461 -24.438 -22.172 1 93.94 77 ALA A N 1
ATOM 588 C CA . ALA A 1 77 ? 2.055 -24.156 -22.453 1 93.94 77 ALA A CA 1
ATOM 589 C C . ALA A 1 77 ? 1.639 -22.797 -21.922 1 93.94 77 ALA A C 1
ATOM 591 O O . ALA A 1 77 ? 2.191 -22.312 -20.922 1 93.94 77 ALA A O 1
ATOM 592 N N . LYS A 1 78 ? 0.61 -22.234 -22.625 1 95.69 78 LYS A N 1
ATOM 593 C CA . LYS A 1 78 ? 0.03 -20.969 -22.188 1 95.69 78 LYS A CA 1
ATOM 594 C C . LYS A 1 78 ? -1.245 -21.203 -21.375 1 95.69 78 LYS A C 1
ATOM 596 O O . LYS A 1 78 ? -2.145 -21.922 -21.828 1 95.69 78 LYS A O 1
ATOM 601 N N . VAL A 1 79 ? -1.219 -20.609 -20.234 1 95.69 79 VAL A N 1
ATOM 602 C CA . VAL A 1 79 ? -2.414 -20.625 -19.391 1 95.69 79 VAL A CA 1
ATOM 603 C C . VAL A 1 79 ? -3.045 -19.234 -19.359 1 95.69 79 VAL A C 1
ATOM 605 O O . VAL A 1 79 ? -2.445 -18.297 -18.844 1 95.69 79 VAL A O 1
ATOM 608 N N . HIS A 1 80 ? -4.227 -19.172 -19.953 1 97.44 80 HIS A N 1
ATOM 609 C CA . HIS A 1 80 ? -5.027 -17.953 -19.891 1 97.44 80 HIS A CA 1
ATOM 610 C C . HIS A 1 80 ? -6.02 -18 -18.734 1 97.44 80 HIS A C 1
ATOM 612 O O . HIS A 1 80 ? -6.738 -19 -18.562 1 97.44 80 HIS A O 1
ATOM 618 N N . LEU A 1 81 ? -6.012 -16.906 -17.984 1 97.88 81 LEU A N 1
ATOM 619 C CA . LEU A 1 81 ? -6.891 -16.922 -16.812 1 97.88 81 LEU A CA 1
ATOM 620 C C . LEU A 1 81 ? -7.285 -15.492 -16.422 1 97.88 81 LEU A C 1
ATOM 622 O O . LEU A 1 81 ? -6.641 -14.531 -16.828 1 97.88 81 LEU A O 1
ATOM 626 N N . THR A 1 82 ? -8.375 -15.445 -15.688 1 98.25 82 THR A N 1
ATOM 627 C CA . THR A 1 82 ? -8.805 -14.203 -15.055 1 98.25 82 THR A CA 1
ATOM 628 C C . THR A 1 82 ? -8.781 -14.328 -13.539 1 98.25 82 THR A C 1
ATOM 630 O O . THR A 1 82 ? -9.289 -15.305 -12.977 1 98.25 82 THR A O 1
ATOM 633 N N . CYS A 1 83 ? -8.125 -13.367 -12.867 1 98 83 CYS A N 1
ATOM 634 C CA . CYS A 1 83 ? -8.031 -13.383 -11.414 1 98 83 CYS A CA 1
ATOM 635 C C . CYS A 1 83 ? -8.695 -12.148 -10.812 1 98 83 CYS A C 1
ATOM 637 O O . CYS A 1 83 ? -8.305 -11.016 -11.102 1 98 83 CYS A O 1
ATOM 639 N N . LYS A 1 84 ? -9.641 -12.406 -9.938 1 98.31 84 LYS A N 1
ATOM 640 C CA . LYS A 1 84 ? -10.43 -11.328 -9.344 1 98.31 84 LYS A CA 1
ATOM 641 C C . LYS A 1 84 ? -10.25 -11.281 -7.828 1 98.31 84 LYS A C 1
ATOM 643 O O . LYS A 1 84 ? -10.273 -12.32 -7.164 1 98.31 84 LYS A O 1
ATOM 648 N N . THR A 1 85 ? -9.984 -10.133 -7.254 1 96.69 85 THR A N 1
ATOM 649 C CA . THR A 1 85 ? -10.016 -9.914 -5.812 1 96.69 85 THR A CA 1
ATOM 650 C C . THR A 1 85 ? -11.375 -9.375 -5.371 1 96.69 85 THR A C 1
ATOM 652 O O . THR A 1 85 ? -12.125 -8.836 -6.184 1 96.69 85 THR A O 1
ATOM 655 N N . ASN A 1 86 ? -11.695 -9.617 -4.098 1 96.19 86 ASN A N 1
ATOM 656 C CA . ASN A 1 86 ? -12.906 -9 -3.564 1 96.19 86 ASN A CA 1
ATOM 657 C C . ASN A 1 86 ? -12.742 -7.484 -3.424 1 96.19 86 ASN A C 1
ATOM 659 O O . ASN A 1 86 ? -13.727 -6.746 -3.49 1 96.19 86 ASN A O 1
ATOM 663 N N . PHE A 1 87 ? -11.609 -6.992 -3.248 1 91.12 87 PHE A N 1
ATOM 664 C CA . PHE A 1 87 ? -11.289 -5.57 -3.285 1 91.12 87 PHE A CA 1
ATOM 665 C C . PHE A 1 87 ? -9.805 -5.355 -3.555 1 91.12 87 PHE A C 1
ATOM 667 O O . PHE A 1 87 ? -8.992 -6.258 -3.332 1 91.12 87 PHE A O 1
ATOM 674 N N . GLY A 1 88 ? -9.43 -4.266 -4.07 1 88.56 88 GLY A N 1
ATOM 675 C CA . GLY A 1 88 ? -8.039 -3.896 -4.281 1 88.56 88 GLY A CA 1
ATOM 676 C C . GLY A 1 88 ? -7.32 -4.82 -5.242 1 88.56 88 GLY A C 1
ATOM 677 O O . GLY A 1 88 ? -7.938 -5.406 -6.133 1 88.56 88 GLY A O 1
ATOM 678 N N . GLU A 1 89 ? -5.992 -4.766 -5.074 1 88.25 89 GLU A N 1
ATOM 679 C CA . GLU A 1 89 ? -5.105 -5.609 -5.871 1 88.25 89 GLU A CA 1
ATOM 680 C C . GLU A 1 89 ? -4.348 -6.598 -4.992 1 88.25 89 GLU A C 1
ATOM 682 O O . GLU A 1 89 ? -4.176 -6.367 -3.793 1 88.25 89 GLU A O 1
ATOM 687 N N . ALA A 1 90 ? -3.967 -7.699 -5.652 1 90.81 90 ALA A N 1
ATOM 688 C CA . ALA A 1 90 ? -3.18 -8.703 -4.945 1 90.81 90 ALA A CA 1
ATOM 689 C C . ALA A 1 90 ? -2.404 -9.586 -5.926 1 90.81 90 ALA A C 1
ATOM 691 O O . ALA A 1 90 ? -2.602 -9.492 -7.141 1 90.81 90 ALA A O 1
ATOM 692 N N . LEU A 1 91 ? -1.444 -10.266 -5.297 1 91.19 91 LEU A N 1
ATOM 693 C CA . LEU A 1 91 ? -0.801 -11.367 -6.008 1 91.19 91 LEU A CA 1
ATOM 694 C C . LEU A 1 91 ? -1.321 -12.711 -5.516 1 91.19 91 LEU A C 1
ATOM 696 O O . LEU A 1 91 ? -1.368 -12.961 -4.309 1 91.19 91 LEU A O 1
ATOM 700 N N . ALA A 1 92 ? -1.699 -13.477 -6.469 1 93 92 ALA A N 1
ATOM 701 C CA . ALA A 1 92 ? -2.133 -14.828 -6.137 1 93 92 ALA A CA 1
ATOM 702 C C . ALA A 1 92 ? -1.026 -15.844 -6.41 1 93 92 ALA A C 1
ATOM 704 O O . ALA A 1 92 ? -0.384 -15.797 -7.461 1 93 92 ALA A O 1
ATOM 705 N N . ASN A 1 93 ? -0.802 -16.688 -5.453 1 92.38 93 ASN A N 1
ATOM 706 C CA . ASN A 1 93 ? 0.08 -17.828 -5.637 1 92.38 93 ASN A CA 1
ATOM 707 C C . ASN A 1 93 ? -0.71 -19.109 -5.906 1 92.38 93 ASN A C 1
ATOM 709 O O . ASN A 1 93 ? -1.475 -19.562 -5.055 1 92.38 93 ASN A O 1
ATOM 713 N N . VAL A 1 94 ? -0.44 -19.656 -7.062 1 93.38 94 VAL A N 1
ATOM 714 C CA . VAL A 1 94 ? -1.14 -20.875 -7.438 1 93.38 94 VAL A CA 1
ATOM 715 C C . VAL A 1 94 ? -0.204 -22.078 -7.289 1 93.38 94 VAL A C 1
ATOM 717 O O . VAL A 1 94 ? 0.917 -22.062 -7.805 1 93.38 94 VAL A O 1
ATOM 720 N N . GLN A 1 95 ? -0.705 -23.062 -6.57 1 93.56 95 GLN A N 1
ATOM 721 C CA . GLN A 1 95 ? 0.046 -24.297 -6.387 1 93.56 95 GLN A CA 1
ATOM 722 C C . GLN A 1 95 ? -0.818 -25.516 -6.695 1 93.56 95 GLN A C 1
ATOM 724 O O . GLN A 1 95 ? -1.896 -25.672 -6.121 1 93.56 95 GLN A O 1
ATOM 729 N N . CYS A 1 96 ? -0.309 -26.297 -7.613 1 92.88 96 CYS A N 1
ATOM 730 C CA . CYS A 1 96 ? -1.019 -27.531 -7.961 1 92.88 96 CYS A CA 1
ATOM 731 C C . CYS A 1 96 ? -0.365 -28.734 -7.309 1 92.88 96 CYS A C 1
ATOM 733 O O . CYS A 1 96 ? 0.806 -29.031 -7.559 1 92.88 96 CYS A O 1
ATOM 735 N N . SER A 1 97 ? -1.036 -29.359 -6.445 1 84.94 97 SER A N 1
ATOM 736 C CA . SER A 1 97 ? -0.53 -30.406 -5.566 1 84.94 97 SER A CA 1
ATOM 737 C C . SER A 1 97 ? -0.023 -31.594 -6.367 1 84.94 97 SER A C 1
ATOM 739 O O . SER A 1 97 ? 0.987 -32.219 -6.012 1 84.94 97 SER A O 1
ATOM 741 N N . ASN A 1 98 ? -0.668 -31.953 -7.422 1 81.88 98 ASN A N 1
ATOM 742 C CA . ASN A 1 98 ? -0.375 -33.188 -8.125 1 81.88 98 ASN A CA 1
ATOM 743 C C . ASN A 1 98 ? 0.839 -33.062 -9.039 1 81.88 98 ASN A C 1
ATOM 745 O O . ASN A 1 98 ? 1.43 -34.062 -9.453 1 81.88 98 ASN A O 1
ATOM 749 N N . SER A 1 99 ? 1.28 -31.969 -9.5 1 80.62 99 SER A N 1
ATOM 750 C CA . SER A 1 99 ? 2.27 -31.844 -10.57 1 80.62 99 SER A CA 1
ATOM 751 C C . SER A 1 99 ? 3.383 -30.875 -10.172 1 80.62 99 SER A C 1
ATOM 753 O O . SER A 1 99 ? 4.293 -30.625 -10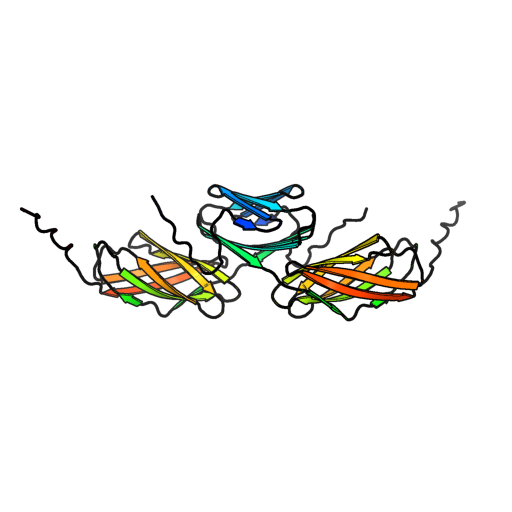.961 1 80.62 99 SER A O 1
ATOM 755 N N . ASN A 1 100 ? 3.555 -30.469 -9.055 1 84.12 100 ASN A N 1
ATOM 756 C CA . ASN A 1 100 ? 4.559 -29.484 -8.633 1 84.12 100 ASN A CA 1
ATOM 757 C C . ASN A 1 100 ? 4.496 -28.219 -9.477 1 84.12 100 ASN A C 1
ATOM 759 O O . ASN A 1 100 ? 5.531 -27.641 -9.812 1 84.12 100 ASN A O 1
ATOM 763 N N . ILE A 1 101 ? 3.463 -27.859 -10.039 1 89.81 101 ILE A N 1
ATOM 764 C CA . ILE A 1 101 ? 3.24 -26.641 -10.812 1 89.81 101 ILE A CA 1
ATOM 765 C C . ILE A 1 101 ? 2.869 -25.5 -9.867 1 89.81 101 ILE A C 1
ATOM 767 O O . ILE A 1 101 ? 2.049 -25.672 -8.961 1 89.81 101 ILE A O 1
ATOM 771 N N . SER A 1 102 ? 3.607 -24.438 -10.094 1 91.31 102 SER A N 1
ATOM 772 C CA . SER A 1 102 ? 3.285 -23.234 -9.344 1 91.31 102 SER A CA 1
ATOM 773 C C . SER A 1 102 ? 3.506 -21.984 -10.188 1 91.31 102 SER A C 1
ATOM 775 O O . SER A 1 102 ? 4.414 -21.938 -11.023 1 91.31 102 SER A O 1
ATOM 777 N N . PHE A 1 103 ? 2.643 -21.062 -10.008 1 89.94 103 PHE A N 1
ATOM 778 C CA . PHE A 1 103 ? 2.826 -19.766 -10.672 1 89.94 103 PHE A CA 1
ATOM 779 C C . PHE A 1 103 ? 2.129 -18.656 -9.906 1 89.94 103 PHE A C 1
ATOM 781 O O . PHE A 1 103 ? 1.311 -18.922 -9.023 1 89.94 103 PHE A O 1
ATOM 788 N N . VAL A 1 104 ? 2.533 -17.453 -10.164 1 90.75 104 VAL A N 1
ATOM 789 C CA . VAL A 1 104 ? 1.951 -16.266 -9.555 1 90.75 104 VAL A CA 1
ATOM 790 C C . VAL A 1 104 ? 1.229 -15.43 -10.617 1 90.75 104 VAL A C 1
ATOM 792 O O . VAL A 1 104 ? 1.708 -15.305 -11.742 1 90.75 104 VAL A O 1
ATOM 795 N N . THR A 1 105 ? 0.077 -14.914 -10.258 1 92.19 105 THR A N 1
ATOM 796 C CA . THR A 1 105 ? -0.669 -14.07 -11.188 1 92.19 105 THR A CA 1
ATOM 797 C C . THR A 1 105 ? -1.246 -12.852 -10.469 1 92.19 105 THR A C 1
ATOM 799 O O . THR A 1 105 ? -1.676 -12.953 -9.32 1 92.19 105 THR A O 1
ATOM 802 N N . PRO A 1 106 ? -1.262 -11.734 -11.125 1 92.69 106 PRO A N 1
ATOM 803 C CA . PRO A 1 106 ? -1.879 -10.547 -10.523 1 92.69 106 PRO A CA 1
ATOM 804 C C . PRO A 1 106 ? -3.404 -10.602 -10.555 1 92.69 106 PRO A C 1
ATOM 806 O O . PRO A 1 106 ? -3.99 -11.133 -11.5 1 92.69 106 PRO A O 1
ATOM 809 N N . CYS A 1 107 ? -3.979 -10.078 -9.516 1 94.31 107 CYS A N 1
ATOM 810 C CA . CYS A 1 107 ? -5.43 -10.008 -9.375 1 94.31 107 CYS A CA 1
ATOM 811 C C . CYS A 1 107 ? -5.875 -8.586 -9.062 1 94.31 107 CYS A C 1
ATOM 813 O O . CYS A 1 107 ? -5.125 -7.805 -8.469 1 94.31 107 CYS A O 1
ATOM 815 N N . ASN A 1 108 ? -7.02 -8.273 -9.469 1 93.5 108 ASN A N 1
ATOM 816 C CA . ASN A 1 108 ? -7.652 -7.031 -9.023 1 93.5 108 ASN A CA 1
ATOM 817 C C . ASN A 1 108 ? -9.172 -7.172 -8.961 1 93.5 108 ASN A C 1
ATOM 819 O O . ASN A 1 108 ? -9.719 -8.219 -9.305 1 93.5 108 ASN A O 1
ATOM 823 N N . SER A 1 109 ? -9.781 -6.105 -8.516 1 95.38 109 SER A N 1
ATOM 824 C CA . SER A 1 109 ? -11.211 -6.195 -8.219 1 95.38 109 SER A CA 1
ATOM 825 C C . SER A 1 109 ? -12.039 -6.277 -9.5 1 95.38 109 SER A C 1
ATOM 827 O O . SER A 1 109 ? -13.18 -6.734 -9.477 1 95.38 109 SER A O 1
ATOM 829 N N . SER A 1 110 ? -11.547 -5.82 -10.617 1 96.12 110 SER A N 1
ATOM 830 C CA . SER A 1 110 ? -12.258 -5.859 -11.891 1 96.12 110 SER A CA 1
ATOM 831 C C . SER A 1 110 ? -12 -7.168 -12.625 1 96.12 110 SER A C 1
ATOM 833 O O . SER A 1 110 ? -12.648 -7.457 -13.641 1 96.12 110 SER A O 1
ATOM 835 N N . GLY A 1 111 ? -11.203 -7.902 -12.109 1 97.25 111 GLY A N 1
ATOM 836 C CA . GLY A 1 111 ? -10.773 -9.102 -12.82 1 97.25 111 GLY A CA 1
ATOM 837 C C . GLY A 1 111 ? -9.633 -8.844 -13.789 1 97.25 111 GLY A C 1
ATOM 838 O O . GLY A 1 111 ? -9.828 -8.188 -14.812 1 97.25 111 GLY A O 1
ATOM 839 N N . LYS A 1 112 ? -8.523 -9.289 -13.477 1 96.5 112 LYS A N 1
ATOM 840 C CA . LYS A 1 112 ? -7.352 -9.133 -14.336 1 96.5 112 LYS A CA 1
ATOM 841 C C . LYS A 1 112 ? -7.082 -10.398 -15.141 1 96.5 112 LYS A C 1
ATOM 843 O O . LYS A 1 112 ? -6.871 -11.469 -14.57 1 96.5 112 LYS A O 1
ATOM 848 N N . THR A 1 113 ? -7.105 -10.195 -16.422 1 97.12 113 THR A N 1
ATOM 849 C CA . THR A 1 113 ? -6.785 -11.312 -17.312 1 97.12 113 THR A CA 1
ATOM 850 C C . THR A 1 113 ? -5.285 -11.383 -17.578 1 97.12 113 THR A C 1
ATOM 852 O O . THR A 1 113 ? -4.648 -10.359 -17.828 1 97.12 113 THR A O 1
ATOM 855 N N . SER A 1 114 ? -4.711 -12.586 -17.469 1 96.12 114 SER A N 1
ATOM 856 C CA . SER A 1 114 ? -3.285 -12.805 -17.688 1 96.12 114 SER A CA 1
ATOM 857 C C . SER A 1 114 ? -3.033 -14.094 -18.469 1 96.12 114 SER A C 1
ATOM 859 O O . SER A 1 114 ? -3.896 -14.977 -18.516 1 96.12 114 SER A O 1
ATOM 861 N N . THR A 1 115 ? -1.937 -14.102 -19.156 1 95.88 115 THR A N 1
ATOM 862 C CA . THR A 1 115 ? -1.425 -15.32 -19.766 1 95.88 115 THR A CA 1
ATOM 863 C C . THR A 1 115 ? -0.076 -15.703 -19.172 1 95.88 115 THR A C 1
ATOM 865 O O . THR A 1 115 ? 0.866 -14.906 -19.188 1 95.88 115 THR A O 1
ATOM 868 N N . ILE A 1 116 ? -0.027 -16.906 -18.703 1 94.06 116 ILE A N 1
ATOM 869 C CA . ILE A 1 116 ? 1.2 -17.391 -18.078 1 94.06 116 ILE A CA 1
ATOM 870 C C . ILE A 1 116 ? 1.694 -18.641 -18.828 1 94.06 116 ILE A C 1
ATOM 872 O O . ILE A 1 116 ? 0.892 -19.453 -19.297 1 94.06 116 ILE A O 1
ATOM 876 N N . THR A 1 117 ? 2.992 -18.75 -18.953 1 94.44 117 THR A N 1
ATOM 877 C CA . THR A 1 117 ? 3.584 -19.938 -19.562 1 94.44 117 THR A CA 1
ATOM 878 C C . THR A 1 117 ? 3.984 -20.953 -18.484 1 94.44 117 THR A C 1
ATOM 880 O O . THR A 1 117 ? 4.68 -20.594 -17.531 1 94.44 117 THR A O 1
ATOM 883 N N . VAL A 1 118 ? 3.574 -22.094 -18.688 1 93.62 118 VAL A N 1
ATOM 884 C CA . VAL A 1 118 ? 3.859 -23.141 -17.719 1 93.62 118 VAL A CA 1
ATOM 885 C C . VAL A 1 118 ? 4.371 -24.391 -18.438 1 93.62 118 VAL A C 1
ATOM 887 O O . VAL A 1 118 ? 3.893 -24.719 -19.531 1 93.62 118 VAL A O 1
ATOM 890 N N . ASN A 1 119 ? 5.309 -25 -17.797 1 92.56 119 ASN A N 1
ATOM 891 C CA . ASN A 1 119 ? 5.812 -26.266 -18.328 1 92.56 119 ASN A CA 1
ATOM 892 C C . ASN A 1 119 ? 5.094 -27.453 -17.719 1 92.56 119 ASN A C 1
ATOM 894 O O . ASN A 1 119 ? 5.297 -27.766 -16.531 1 92.56 119 ASN A O 1
ATOM 898 N N . PHE A 1 120 ? 4.41 -28.141 -18.594 1 91.75 120 PHE A N 1
ATOM 899 C CA . PHE A 1 120 ? 3.697 -29.328 -18.125 1 91.75 120 PHE A CA 1
ATOM 900 C C . PHE A 1 120 ? 4.406 -30.594 -18.578 1 91.75 120 PHE A C 1
ATOM 902 O O . PHE A 1 120 ? 5.035 -30.609 -19.641 1 91.75 120 PHE A O 1
ATOM 909 N N . ASP A 1 121 ? 4.258 -31.688 -17.766 1 89.81 121 ASP A N 1
ATOM 910 C CA . ASP A 1 121 ? 4.938 -32.938 -18.094 1 89.81 121 ASP A CA 1
ATOM 911 C C . ASP A 1 121 ? 3.959 -33.969 -18.656 1 89.81 121 ASP A C 1
ATOM 913 O O . ASP A 1 121 ? 4.359 -35.062 -19.047 1 89.81 121 ASP A O 1
ATOM 917 N N . LYS A 1 122 ? 2.703 -33.656 -18.703 1 91.25 122 LYS A N 1
ATOM 918 C CA . LYS A 1 122 ? 1.692 -34.594 -19.188 1 91.25 122 LYS A CA 1
ATOM 919 C C . LYS A 1 122 ? 0.731 -33.906 -20.156 1 91.25 122 LYS A C 1
ATOM 921 O O . LYS A 1 122 ? 0.522 -32.688 -20.094 1 91.25 122 LYS A O 1
ATOM 926 N N . ALA A 1 123 ? 0.099 -34.719 -20.953 1 92.25 123 ALA A N 1
ATOM 927 C CA . ALA A 1 123 ? -0.819 -34.25 -21.984 1 92.25 123 ALA A CA 1
ATOM 928 C C . ALA A 1 123 ? -2.164 -33.844 -21.375 1 92.25 123 ALA A C 1
ATOM 930 O O . ALA A 1 123 ? -2.752 -32.844 -21.75 1 92.25 123 ALA A O 1
ATOM 931 N N . ILE A 1 124 ? -2.691 -34.75 -20.547 1 93.12 124 ILE A N 1
ATOM 932 C CA . ILE A 1 124 ? -4.004 -34.5 -19.953 1 93.12 124 ILE A CA 1
ATOM 933 C C . ILE A 1 124 ? -3.842 -33.75 -18.641 1 93.12 124 ILE A C 1
ATOM 935 O O . ILE A 1 124 ? -3.215 -34.25 -17.703 1 93.12 124 ILE A O 1
ATOM 939 N N . LEU A 1 125 ? -4.41 -32.531 -18.719 1 93.62 125 LEU A N 1
ATOM 940 C CA . LEU A 1 125 ? -4.402 -31.719 -17.516 1 93.62 125 LEU A CA 1
ATOM 941 C C . LEU A 1 125 ? -5.66 -31.953 -16.688 1 93.62 125 LEU A C 1
ATOM 943 O O . LEU A 1 125 ? -6.777 -31.828 -17.203 1 93.62 125 LEU A O 1
ATOM 947 N N . ASN A 1 126 ? -5.531 -32.375 -15.547 1 93.38 126 ASN A N 1
ATOM 948 C CA . ASN A 1 126 ? -6.539 -32.5 -14.492 1 93.38 126 ASN A CA 1
ATOM 949 C C . ASN A 1 126 ? -5.945 -32.219 -13.117 1 93.38 126 ASN A C 1
ATOM 951 O O . ASN A 1 126 ? -5.688 -33.156 -12.352 1 93.38 126 ASN A O 1
ATOM 955 N N . GLU A 1 127 ? -5.789 -30.906 -12.891 1 92.81 127 GLU A N 1
ATOM 956 C CA . GLU A 1 127 ? -5.043 -30.484 -11.703 1 92.81 127 GLU A CA 1
ATOM 957 C C . GLU A 1 127 ? -5.949 -29.781 -10.703 1 92.81 127 GLU A C 1
ATOM 959 O O . GLU A 1 127 ? -6.734 -28.906 -11.086 1 92.81 127 GLU A O 1
ATOM 964 N N . ALA A 1 128 ? -5.848 -30.281 -9.516 1 94.56 128 ALA A N 1
ATOM 965 C CA . ALA A 1 128 ? -6.414 -29.516 -8.406 1 94.56 128 ALA A CA 1
ATOM 966 C C . ALA A 1 128 ? -5.371 -28.578 -7.805 1 94.56 128 ALA A C 1
ATOM 968 O O . ALA A 1 128 ? -4.336 -29.016 -7.305 1 94.56 128 ALA A O 1
ATOM 969 N N . CYS A 1 129 ? -5.77 -27.297 -7.887 1 95.88 129 CYS A N 1
ATOM 970 C CA . CYS A 1 129 ? -4.797 -26.312 -7.434 1 95.88 129 CYS A CA 1
ATOM 971 C C . CYS A 1 129 ? -5.371 -25.453 -6.312 1 95.88 129 CYS A C 1
ATOM 973 O O . CYS A 1 129 ? -6.59 -25.328 -6.191 1 95.88 129 CYS A O 1
ATOM 975 N N . SER A 1 130 ? -4.402 -24.969 -5.477 1 95.25 130 SER A N 1
ATOM 976 C CA . SER A 1 130 ? -4.746 -23.984 -4.469 1 95.25 130 SER A CA 1
ATOM 977 C C . SER A 1 130 ? -4.297 -22.578 -4.898 1 95.25 130 SER A C 1
ATOM 979 O O . SER A 1 130 ? -3.219 -22.422 -5.473 1 95.25 130 SER A O 1
ATOM 981 N N . VAL A 1 131 ? -5.207 -21.625 -4.641 1 95.25 131 VAL A N 1
ATOM 982 C CA . VAL A 1 131 ? -4.922 -20.219 -4.922 1 95.25 131 VAL A CA 1
ATOM 983 C C . VAL A 1 131 ? -4.773 -19.453 -3.613 1 95.25 131 VAL A C 1
ATOM 985 O O . VAL A 1 131 ? -5.758 -19.234 -2.9 1 95.25 131 VAL A O 1
ATOM 988 N N . GLN A 1 132 ? -3.541 -19.016 -3.367 1 93.75 132 GLN A N 1
ATOM 989 C CA . GLN A 1 132 ? -3.273 -18.328 -2.109 1 93.75 132 GLN A CA 1
ATOM 990 C C . GLN A 1 132 ? -3.184 -16.812 -2.318 1 93.75 132 GLN A C 1
ATOM 992 O O . GLN A 1 132 ? -2.379 -16.344 -3.125 1 93.75 132 GLN A O 1
ATOM 997 N N . CYS A 1 133 ? -3.994 -16.141 -1.591 1 93.56 133 CYS A N 1
ATOM 998 C CA . CYS A 1 133 ? -3.984 -14.68 -1.512 1 93.56 133 CYS A CA 1
ATOM 999 C C . CYS A 1 133 ? -3.928 -14.211 -0.062 1 93.56 133 CYS A C 1
ATOM 1001 O O . CYS A 1 133 ? -4.035 -15.023 0.86 1 93.56 133 CYS A O 1
ATOM 1003 N N . PRO A 1 134 ? -3.689 -12.898 0.143 1 91.06 134 PRO A N 1
ATOM 1004 C CA . PRO A 1 134 ? -3.586 -12.391 1.516 1 91.06 134 PRO A CA 1
ATOM 1005 C C . PRO A 1 134 ? -4.797 -12.766 2.371 1 91.06 134 PRO A C 1
ATOM 1007 O O . PRO A 1 134 ? -4.648 -13.055 3.562 1 91.06 134 PRO A O 1
ATOM 1010 N N . GLY A 1 135 ? -5.953 -12.797 1.904 1 93.06 135 GLY A N 1
ATOM 1011 C CA . GLY A 1 135 ? -7.176 -13.062 2.652 1 93.06 135 GLY A CA 1
ATOM 1012 C C . GLY A 1 135 ? -7.504 -14.539 2.768 1 93.06 135 GLY A C 1
ATOM 101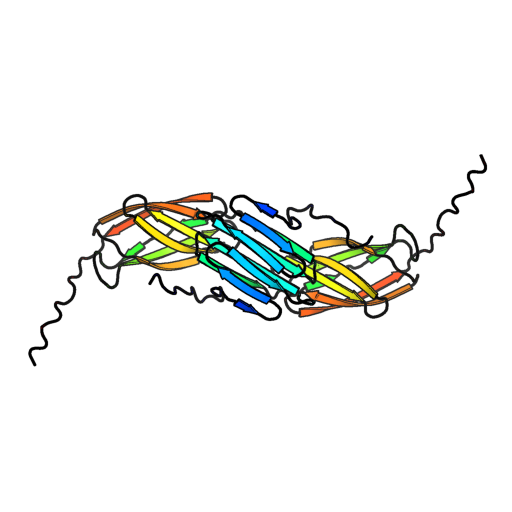3 O O . GLY A 1 135 ? -8.555 -14.906 3.295 1 93.06 135 GLY A O 1
ATOM 1014 N N . GLY A 1 136 ? -6.598 -15.328 2.225 1 92.56 136 GLY A N 1
ATOM 1015 C CA . GLY A 1 136 ? -6.855 -16.766 2.307 1 92.56 136 GLY A CA 1
ATOM 1016 C C . GLY A 1 136 ? -6.668 -17.469 0.983 1 92.56 136 GLY A C 1
ATOM 1017 O O . GLY A 1 136 ? -6.004 -16.969 0.081 1 92.56 136 GLY A O 1
ATOM 1018 N N . SER A 1 137 ? -7.195 -18.781 1.064 1 93.94 137 SER A N 1
ATOM 1019 C CA . SER A 1 137 ? -6.973 -19.625 -0.11 1 93.94 137 SER A CA 1
ATOM 1020 C C . SER A 1 137 ? -8.297 -20.047 -0.746 1 93.94 137 SER A C 1
ATOM 1022 O O . SER A 1 137 ? -9.312 -20.156 -0.059 1 93.94 137 SER A O 1
ATOM 1024 N N . THR A 1 138 ? -8.32 -20.156 -1.981 1 96.44 138 THR A N 1
ATOM 1025 C CA . THR A 1 138 ? -9.391 -20.75 -2.775 1 96.44 138 THR A CA 1
ATOM 1026 C C . THR A 1 138 ? -8.859 -21.891 -3.635 1 96.44 138 THR A C 1
ATOM 1028 O O . THR A 1 138 ? -7.668 -22.203 -3.59 1 96.44 138 THR A O 1
ATOM 1031 N N . SER A 1 139 ? -9.789 -22.562 -4.344 1 96.25 139 SER A N 1
ATOM 1032 C CA . SER A 1 139 ? -9.391 -23.688 -5.188 1 96.25 139 SER A CA 1
ATOM 1033 C C . SER A 1 139 ? -9.523 -23.344 -6.668 1 96.25 139 SER A C 1
ATOM 1035 O O . SER A 1 139 ? -10.344 -22.5 -7.043 1 96.25 139 SER A O 1
ATOM 1037 N N . LEU A 1 140 ? -8.711 -23.953 -7.434 1 96.56 140 LEU A N 1
ATOM 1038 C CA . LEU A 1 140 ? -8.727 -23.844 -8.891 1 96.56 140 LEU A CA 1
ATOM 1039 C C . LEU A 1 140 ? -8.562 -25.219 -9.539 1 96.56 140 LEU A C 1
ATOM 1041 O O . LEU A 1 140 ? -7.676 -25.984 -9.156 1 96.56 140 LEU A O 1
ATOM 1045 N N . LYS A 1 141 ? -9.438 -25.531 -10.43 1 95.19 141 LYS A N 1
ATOM 1046 C CA . LYS A 1 141 ? -9.281 -26.734 -11.242 1 95.19 141 LYS A CA 1
ATOM 1047 C C . LYS A 1 141 ? -8.734 -26.391 -12.625 1 95.19 141 LYS A C 1
ATOM 1049 O O . LYS A 1 141 ? -9.32 -25.578 -13.352 1 95.19 141 LYS A O 1
ATOM 1054 N N . LEU A 1 142 ? -7.664 -26.891 -12.945 1 94.75 142 LEU A N 1
ATOM 1055 C CA . LEU A 1 142 ? -7.051 -26.719 -14.25 1 94.75 142 LEU A CA 1
ATOM 1056 C C . LEU A 1 142 ? -7.215 -27.969 -15.109 1 94.75 142 LEU A C 1
ATOM 1058 O O . LEU A 1 142 ? -6.668 -29.031 -14.773 1 94.75 142 LEU A O 1
ATOM 1062 N N . GLU A 1 143 ? -7.945 -27.797 -16.156 1 94.06 143 GLU A N 1
ATOM 1063 C CA . GLU A 1 143 ? -8.211 -28.906 -17.062 1 94.06 143 GLU A CA 1
ATOM 1064 C C . GLU A 1 143 ? -7.863 -28.562 -18.5 1 94.06 143 GLU A C 1
ATOM 1066 O O . GLU A 1 143 ? -7.922 -27.391 -18.891 1 94.06 143 GLU A O 1
ATOM 1071 N N . GLY A 1 144 ? -7.523 -29.547 -19.203 1 93.56 144 GLY A N 1
ATOM 1072 C CA . GLY A 1 144 ? -7.223 -29.359 -20.609 1 93.56 144 GLY A CA 1
ATOM 1073 C C . GLY A 1 144 ? -6.383 -30.469 -21.203 1 93.56 144 GLY A C 1
ATOM 1074 O O . GLY A 1 144 ? -6.098 -31.453 -20.516 1 93.56 144 GLY A O 1
ATOM 1075 N N . THR A 1 145 ? -6.156 -30.391 -22.516 1 94.44 145 THR A N 1
ATOM 1076 C CA . THR A 1 145 ? -5.309 -31.328 -23.25 1 94.44 145 THR A CA 1
ATOM 1077 C C . THR A 1 145 ? -4.234 -30.578 -24.031 1 94.44 145 THR A C 1
ATOM 1079 O O . THR A 1 145 ? -4.539 -29.641 -24.781 1 94.44 145 THR A O 1
ATOM 1082 N N . LEU A 1 146 ? -3.061 -30.984 -23.781 1 94.31 146 LEU A N 1
ATOM 1083 C CA . LEU A 1 146 ? -1.922 -30.359 -24.469 1 94.31 146 LEU A CA 1
ATOM 1084 C C . LEU A 1 146 ? -1.376 -31.281 -25.547 1 94.31 146 LEU A C 1
ATOM 1086 O O . LEU A 1 146 ? -1.628 -32.5 -25.531 1 94.31 146 LEU A O 1
ATOM 1090 N N . ALA A 1 147 ? -0.656 -30.656 -26.5 1 91 147 ALA A N 1
ATOM 1091 C CA . ALA A 1 147 ? -0.087 -31.422 -27.609 1 91 147 ALA A CA 1
ATOM 1092 C C . ALA A 1 147 ? 1.377 -31.766 -27.344 1 91 147 ALA A C 1
ATOM 1094 O O . ALA A 1 147 ? 2.07 -31.031 -26.625 1 91 147 ALA A O 1
ATOM 1095 N N . PHE A 1 148 ? 1.833 -32.969 -27.891 1 85.25 148 PHE A N 1
ATOM 1096 C CA . PHE A 1 148 ? 3.256 -33.281 -27.891 1 85.25 148 PHE A CA 1
ATOM 1097 C C . PHE A 1 148 ? 3.936 -32.719 -29.125 1 85.25 148 PHE A C 1
ATOM 1099 O O . PHE A 1 148 ? 3.43 -32.875 -30.25 1 85.25 148 PHE A O 1
ATOM 1106 N N . VAL A 1 149 ? 4.777 -31.766 -28.797 1 74 149 VAL A N 1
ATOM 1107 C CA . VAL A 1 149 ? 5.547 -31.312 -29.953 1 74 149 VAL A CA 1
ATOM 1108 C C . VAL A 1 149 ? 6.992 -31.781 -29.828 1 74 149 VAL A C 1
ATOM 1110 O O . VAL A 1 149 ? 7.676 -31.453 -28.859 1 74 149 VAL A O 1
ATOM 1113 N N . GLU A 1 150 ? 7.445 -32.75 -30.578 1 66.19 150 GLU A N 1
ATOM 1114 C CA . GLU A 1 150 ? 8.812 -33.281 -30.594 1 66.19 150 GLU A CA 1
ATOM 1115 C C . GLU A 1 150 ? 9.812 -32.188 -30.969 1 66.19 150 GLU A C 1
ATOM 1117 O O . GLU A 1 150 ? 9.508 -31.297 -31.766 1 66.19 150 GLU A O 1
ATOM 1122 N N . ALA A 1 151 ? 10.719 -31.797 -29.984 1 59.69 151 ALA A N 1
ATOM 1123 C CA . ALA A 1 151 ? 11.797 -30.875 -30.344 1 59.69 151 ALA A CA 1
ATOM 1124 C C . ALA A 1 151 ? 12.289 -31.109 -31.766 1 59.69 151 ALA A C 1
ATOM 1126 O O . ALA A 1 151 ? 12.43 -32.25 -32.188 1 59.69 151 ALA A O 1
ATOM 1127 N N . PRO A 1 152 ? 12.188 -30.062 -32.562 1 54.84 152 PRO A N 1
ATOM 1128 C CA . PRO A 1 152 ? 12.789 -30.359 -33.875 1 54.84 152 PRO A CA 1
ATOM 1129 C C . PRO A 1 152 ? 14.148 -31.047 -33.75 1 54.84 152 PRO A C 1
ATOM 1131 O O . PRO A 1 152 ? 14.93 -30.703 -32.844 1 54.84 152 PRO A O 1
ATOM 1134 N N . LEU A 1 153 ? 14.273 -32.219 -34.062 1 50.97 153 LEU A N 1
ATOM 1135 C CA . LE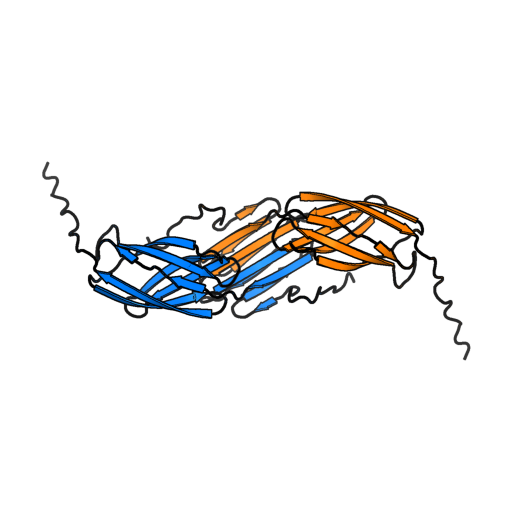U A 1 153 ? 15.594 -32.812 -34.219 1 50.97 153 LEU A CA 1
ATOM 1136 C C . LEU A 1 153 ? 16.562 -31.859 -34.875 1 50.97 153 LEU A C 1
ATOM 1138 O O . LEU A 1 153 ? 16.281 -31.328 -35.938 1 50.97 153 LEU A O 1
ATOM 1142 N N . TYR A 1 154 ? 17.172 -31 -34.125 1 49.66 154 TYR A N 1
ATOM 1143 C CA . TYR A 1 154 ? 18.281 -30.328 -34.812 1 49.66 154 TYR A CA 1
ATOM 1144 C C . TYR A 1 154 ? 18.984 -31.266 -35.781 1 49.66 154 TYR A C 1
ATOM 1146 O O . TYR A 1 154 ? 19.516 -32.312 -35.375 1 49.66 154 TYR A O 1
ATOM 1154 N N . ALA A 1 155 ? 18.484 -31.438 -36.938 1 45.59 155 ALA A N 1
ATOM 1155 C CA . ALA A 1 155 ? 19.25 -32.062 -38.031 1 45.59 155 ALA A CA 1
ATOM 1156 C C . ALA A 1 155 ? 20.719 -31.625 -37.969 1 45.59 155 ALA A C 1
ATOM 1158 O O . ALA A 1 155 ? 21.031 -30.469 -37.688 1 45.59 155 ALA A O 1
ATOM 1159 N N . ASN A 1 156 ? 21.641 -32.562 -37.656 1 44.69 156 ASN A N 1
ATOM 1160 C CA . ASN A 1 156 ? 23.094 -32.469 -37.812 1 44.69 156 ASN A CA 1
ATOM 1161 C C . ASN A 1 156 ? 23.484 -31.594 -39 1 44.69 156 ASN A C 1
ATOM 1163 O O . ASN A 1 156 ? 23.078 -31.875 -40.125 1 44.69 156 ASN A O 1
ATOM 1167 N N . TYR A 1 157 ? 23.703 -30.344 -38.812 1 43.06 157 TYR A N 1
ATOM 1168 C CA . TYR A 1 157 ? 24.438 -29.594 -39.844 1 43.06 157 TYR A CA 1
ATOM 1169 C C . TYR A 1 157 ? 25.641 -30.406 -40.344 1 43.06 157 TYR A C 1
ATOM 1171 O O . TYR A 1 157 ? 26.609 -30.594 -39.594 1 43.06 157 TYR A O 1
ATOM 1179 N N . SER A 1 158 ? 25.484 -31.594 -40.906 1 37.19 158 SER A N 1
ATOM 1180 C CA . SER A 1 158 ? 26.578 -32.125 -41.688 1 37.19 158 SER A CA 1
ATOM 1181 C C . SER A 1 158 ? 27 -31.156 -42.781 1 37.19 158 SER A C 1
ATOM 1183 O O . SER A 1 158 ? 27.844 -31.5 -43.625 1 37.19 158 SER A O 1
ATOM 1185 N N . SER A 1 159 ? 26.859 -29.781 -42.75 1 32.12 159 SER A N 1
ATOM 1186 C CA . SER A 1 159 ? 27.859 -29.266 -43.688 1 32.12 159 SER A CA 1
ATOM 1187 C C . SER A 1 159 ? 29.25 -29.297 -43.094 1 32.12 159 SER A C 1
ATOM 1189 O O . SER A 1 159 ? 29.422 -29.109 -41.875 1 32.12 159 SER A O 1
ATOM 1191 N N . MET B 1 1 ? 16.203 -21.594 -14.773 1 16.14 1 MET B N 1
ATOM 1192 C CA . MET B 1 1 ? 16.094 -20.375 -15.562 1 16.14 1 MET B CA 1
ATOM 1193 C C . MET B 1 1 ? 14.766 -19.672 -15.32 1 16.14 1 MET B C 1
ATOM 1195 O O . MET B 1 1 ? 14.375 -18.797 -16.094 1 16.14 1 MET B O 1
ATOM 1199 N N . THR B 1 2 ? 13.891 -20 -14.375 1 18.55 2 THR B N 1
ATOM 1200 C CA . THR B 1 2 ? 12.469 -19.906 -14.07 1 18.55 2 THR B CA 1
ATOM 1201 C C . THR B 1 2 ? 12.125 -18.531 -13.492 1 18.55 2 THR B C 1
ATOM 1203 O O . THR B 1 2 ? 10.953 -18.156 -13.461 1 18.55 2 THR B O 1
ATOM 1206 N N . LEU B 1 3 ? 12.781 -18.172 -12.664 1 20.94 3 LEU B N 1
ATOM 1207 C CA . LEU B 1 3 ? 11.977 -17.156 -11.992 1 20.94 3 LEU B CA 1
ATOM 1208 C C . LEU B 1 3 ? 11.75 -15.953 -12.898 1 20.94 3 LEU B C 1
ATOM 1210 O O . LEU B 1 3 ? 12.32 -14.883 -12.664 1 20.94 3 LEU B O 1
ATOM 1214 N N . GLU B 1 4 ? 11.727 -15.961 -14.211 1 21.97 4 GLU B N 1
ATOM 1215 C CA . GLU B 1 4 ? 12.086 -14.68 -14.82 1 21.97 4 GLU B CA 1
ATOM 1216 C C . GLU B 1 4 ? 11.25 -13.539 -14.25 1 21.97 4 GLU B C 1
ATOM 1218 O O . GLU B 1 4 ? 10.211 -13.773 -13.633 1 21.97 4 GLU B O 1
ATOM 1223 N N . THR B 1 5 ? 11.039 -12.336 -15.062 1 22.34 5 THR B N 1
ATOM 1224 C CA . THR B 1 5 ? 10.992 -10.891 -15.234 1 22.34 5 THR B CA 1
ATOM 1225 C C . THR B 1 5 ? 9.625 -10.336 -14.844 1 22.34 5 THR B C 1
ATOM 1227 O O . THR B 1 5 ? 9.531 -9.414 -14.031 1 22.34 5 THR B O 1
ATOM 1230 N N . PHE B 1 6 ? 8.508 -9.977 -15.961 1 24.52 6 PHE B N 1
ATOM 1231 C CA . PHE B 1 6 ? 8.047 -8.664 -16.391 1 24.52 6 PHE B CA 1
ATOM 1232 C C . PHE B 1 6 ? 6.863 -8.203 -15.562 1 24.52 6 PHE B C 1
ATOM 1234 O O . PHE B 1 6 ? 5.805 -8.828 -15.57 1 24.52 6 PHE B O 1
ATOM 1241 N N . PHE B 1 7 ? 6.977 -6.898 -14.82 1 33.59 7 PHE B N 1
ATOM 1242 C CA . PHE B 1 7 ? 6.988 -5.492 -14.438 1 33.59 7 PHE B CA 1
ATOM 1243 C C . PHE B 1 7 ? 6.039 -4.684 -15.312 1 33.59 7 PHE B C 1
ATOM 1245 O O . PHE B 1 7 ? 5.824 -3.494 -15.078 1 33.59 7 PHE B O 1
ATOM 1252 N N . ALA B 1 8 ? 5.801 -4.797 -16.578 1 31.42 8 ALA B N 1
ATOM 1253 C CA . ALA B 1 8 ? 5.707 -3.494 -17.219 1 31.42 8 ALA B CA 1
ATOM 1254 C C . ALA B 1 8 ? 4.523 -2.695 -16.672 1 31.42 8 ALA B C 1
ATOM 1256 O O . ALA B 1 8 ? 4.316 -1.542 -17.062 1 31.42 8 ALA B O 1
ATOM 1257 N N . ASP B 1 9 ? 3.635 -3.281 -16.031 1 40.34 9 ASP B N 1
ATOM 1258 C CA . ASP B 1 9 ? 2.766 -2.15 -15.727 1 40.34 9 ASP B CA 1
ATOM 1259 C C . ASP B 1 9 ? 3.279 -1.374 -14.523 1 40.34 9 ASP B C 1
ATOM 1261 O O . ASP B 1 9 ? 3.729 -1.97 -13.539 1 40.34 9 ASP B O 1
ATOM 1265 N N . PRO B 1 10 ? 3.621 -0.143 -14.156 1 42.59 10 PRO B N 1
ATOM 1266 C CA . PRO B 1 10 ? 4.605 0.409 -13.227 1 42.59 10 PRO B CA 1
ATOM 1267 C C . PRO B 1 10 ? 4.684 -0.372 -11.914 1 42.59 10 PRO B C 1
ATOM 1269 O O . PRO B 1 10 ? 4.953 0.208 -10.867 1 42.59 10 PRO B O 1
ATOM 1272 N N . GLU B 1 11 ? 4.355 -1.608 -11.648 1 50.06 11 GLU B N 1
ATOM 1273 C CA . GLU B 1 11 ? 4.738 -2.461 -10.523 1 50.06 11 GLU B CA 1
ATOM 1274 C C . GLU B 1 11 ? 6.234 -2.764 -10.547 1 50.06 11 GLU B C 1
ATOM 1276 O O . GLU B 1 11 ? 6.715 -3.473 -11.43 1 50.06 11 GLU B O 1
ATOM 1281 N N . THR B 1 12 ? 7.094 -2.021 -10.156 1 54.88 12 THR B N 1
ATOM 1282 C CA . THR B 1 12 ? 8.547 -1.982 -10.266 1 54.88 12 THR B CA 1
ATOM 1283 C C . THR B 1 12 ? 9.188 -3.004 -9.328 1 54.88 12 THR B C 1
ATOM 1285 O O . THR B 1 12 ? 8.766 -3.148 -8.18 1 54.88 12 THR B O 1
ATOM 1288 N N . SER B 1 13 ? 9.82 -4.023 -9.977 1 63.09 13 SER B N 1
ATOM 1289 C CA . SER B 1 13 ? 10.688 -4.926 -9.227 1 63.09 13 SER B CA 1
ATOM 1290 C C . SER B 1 13 ? 11.727 -4.156 -8.422 1 63.09 13 SER B C 1
ATOM 1292 O O . SER B 1 13 ? 12.109 -3.045 -8.789 1 63.09 13 SER B O 1
ATOM 1294 N N . LEU B 1 14 ? 12.055 -4.668 -7.227 1 67.31 14 LEU B N 1
ATOM 1295 C CA . LEU B 1 14 ? 13.031 -4.043 -6.34 1 67.31 14 LEU B CA 1
ATOM 1296 C C . LEU B 1 14 ? 14.445 -4.195 -6.895 1 67.31 14 LEU B C 1
ATOM 1298 O O . LEU B 1 14 ? 14.727 -5.145 -7.621 1 67.31 14 LEU B O 1
ATOM 1302 N N . PRO B 1 15 ? 15.273 -3.234 -6.703 1 67.44 15 PRO B N 1
ATOM 1303 C CA . PRO B 1 15 ? 15.141 -1.996 -5.934 1 67.44 15 PRO B CA 1
ATOM 1304 C C . PRO B 1 15 ? 14.43 -0.889 -6.711 1 67.44 15 PRO B C 1
ATOM 1306 O O . PRO B 1 15 ? 14.516 -0.842 -7.941 1 67.44 15 PRO B O 1
ATOM 1309 N N . ILE B 1 16 ? 13.695 -0.16 -5.949 1 73.81 16 ILE B N 1
ATOM 1310 C CA . ILE B 1 16 ? 13.039 1.011 -6.516 1 73.81 16 ILE B CA 1
ATOM 1311 C C . ILE B 1 16 ? 13.617 2.281 -5.898 1 73.81 16 ILE B C 1
ATOM 1313 O O . ILE B 1 16 ? 13.75 2.377 -4.676 1 73.81 16 ILE B O 1
ATOM 1317 N N . GLN B 1 17 ? 14.188 3.156 -6.797 1 70.56 17 GLN B N 1
ATOM 1318 C CA . GLN B 1 17 ? 14.547 4.512 -6.383 1 70.56 17 GLN B CA 1
ATOM 1319 C C . GLN B 1 17 ? 13.523 5.523 -6.898 1 70.56 17 GLN B C 1
ATOM 1321 O O . GLN B 1 17 ? 13.359 5.684 -8.109 1 70.56 17 GLN B O 1
ATOM 1326 N N . HIS B 1 18 ? 12.75 5.871 -6.02 1 76.56 18 HIS B N 1
ATOM 1327 C CA . HIS B 1 18 ? 11.766 6.914 -6.281 1 76.56 18 HIS B CA 1
ATOM 1328 C C . HIS B 1 18 ? 12.078 8.18 -5.48 1 76.56 18 HIS B C 1
ATOM 1330 O O . HIS B 1 18 ? 12.859 8.141 -4.531 1 76.56 18 HIS B O 1
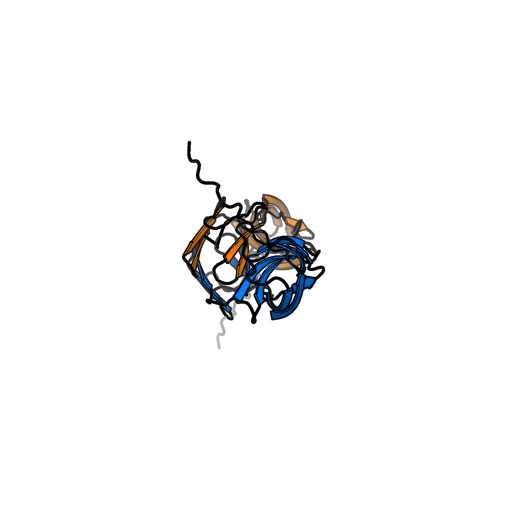ATOM 1336 N N . GLU B 1 19 ? 11.562 9.266 -6.043 1 78.56 19 GLU B N 1
ATOM 1337 C CA . GLU B 1 19 ? 11.797 10.508 -5.309 1 78.56 19 GLU B CA 1
ATOM 13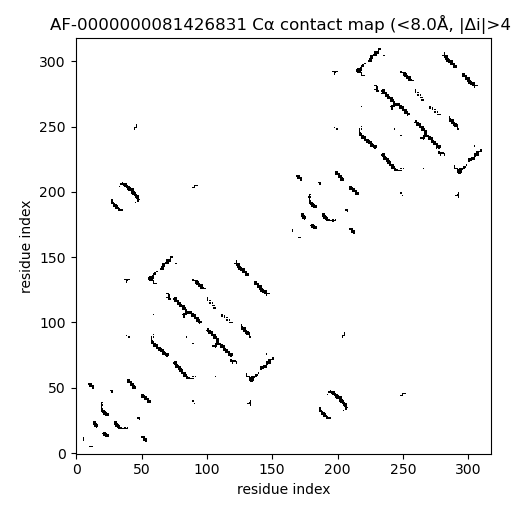38 C C . GLU B 1 19 ? 11.414 10.367 -3.84 1 78.56 19 GLU B C 1
ATOM 1340 O O . GLU B 1 19 ? 10.258 10.078 -3.518 1 78.56 19 GLU B O 1
ATOM 1345 N N . GLY B 1 20 ? 12.469 10.492 -3.043 1 81.25 20 GLY B N 1
ATOM 1346 C CA . GLY B 1 20 ? 12.242 10.469 -1.606 1 81.25 20 GLY B CA 1
ATOM 1347 C C . GLY B 1 20 ? 12.141 9.07 -1.041 1 81.25 20 GLY B C 1
ATOM 1348 O O . GLY B 1 20 ? 11.805 8.883 0.13 1 81.25 20 GLY B O 1
ATOM 1349 N N . LEU B 1 21 ? 12.328 8.156 -1.911 1 87 21 LEU B N 1
ATOM 1350 C CA . LEU B 1 21 ? 12.188 6.781 -1.434 1 87 21 LEU B CA 1
ATOM 1351 C C . LEU B 1 21 ? 13.25 5.883 -2.062 1 87 21 LEU B C 1
ATOM 1353 O O . LEU B 1 21 ? 13.438 5.898 -3.281 1 87 21 LEU B O 1
ATOM 1357 N N . LEU B 1 22 ? 14.008 5.184 -1.231 1 89 22 LEU B N 1
ATOM 1358 C CA . LEU B 1 22 ? 14.859 4.066 -1.643 1 89 22 LEU B CA 1
ATOM 1359 C C . LEU B 1 22 ? 14.328 2.75 -1.083 1 89 22 LEU B C 1
ATOM 1361 O O . LEU B 1 22 ? 14.141 2.617 0.128 1 89 22 LEU B O 1
ATOM 1365 N N . LEU B 1 23 ? 14.039 1.842 -1.95 1 89.56 23 LEU B N 1
ATOM 1366 C CA . LEU B 1 23 ? 13.531 0.532 -1.562 1 89.56 23 LEU B CA 1
ATOM 1367 C C . LEU B 1 23 ? 14.477 -0.575 -2.014 1 89.56 23 LEU B C 1
ATOM 1369 O O . LEU B 1 23 ? 14.875 -0.621 -3.182 1 89.56 23 LEU B O 1
ATOM 1373 N N . GLN B 1 24 ? 14.836 -1.437 -1.047 1 88.5 24 GLN B N 1
ATOM 1374 C CA . GLN B 1 24 ? 15.711 -2.566 -1.335 1 88.5 24 GLN B CA 1
ATOM 1375 C C . GLN B 1 24 ? 15.18 -3.852 -0.709 1 88.5 24 GLN B C 1
ATOM 1377 O O . GLN B 1 24 ? 14.641 -3.832 0.401 1 88.5 24 GLN B O 1
ATOM 1382 N N . GLN B 1 25 ? 15.273 -4.887 -1.52 1 86.81 25 GLN B N 1
ATOM 1383 C CA . GLN B 1 25 ? 14.859 -6.188 -1.007 1 86.81 25 GLN B CA 1
ATOM 1384 C C . GLN B 1 25 ? 16.031 -7.16 -0.959 1 86.81 25 GLN B C 1
ATOM 1386 O O . GLN B 1 25 ? 16.828 -7.227 -1.896 1 86.81 25 GLN B O 1
ATOM 1391 N N . HIS B 1 26 ? 16.203 -7.789 0.196 1 86.88 26 HIS B N 1
ATOM 1392 C CA . HIS B 1 26 ? 17.109 -8.922 0.377 1 86.88 26 HIS B CA 1
ATOM 1393 C C . HIS B 1 26 ? 16.359 -10.141 0.904 1 86.88 26 HIS B C 1
ATOM 1395 O O . HIS B 1 26 ? 16.219 -10.32 2.117 1 86.88 26 HIS B O 1
ATOM 1401 N N . GLU B 1 27 ? 16.016 -11.07 -0.074 1 85.38 27 GLU B N 1
ATOM 1402 C CA . GLU B 1 27 ? 15.234 -12.258 0.257 1 85.38 27 GLU B CA 1
ATOM 1403 C C . GLU B 1 27 ? 13.914 -11.883 0.925 1 85.38 27 GLU B C 1
ATOM 1405 O O . GLU B 1 27 ? 13.086 -11.188 0.333 1 85.38 27 GLU B O 1
ATOM 1410 N N . ARG B 1 28 ? 13.875 -12.109 2.178 1 85.94 28 ARG B N 1
ATOM 1411 C CA . ARG B 1 28 ? 12.609 -11.898 2.877 1 85.94 28 ARG B CA 1
ATOM 1412 C C . ARG B 1 28 ? 12.617 -10.57 3.631 1 85.94 28 ARG B C 1
ATOM 1414 O O . ARG B 1 28 ? 11.688 -10.273 4.383 1 85.94 28 ARG B O 1
ATOM 1421 N N . ARG B 1 29 ? 13.641 -9.828 3.389 1 88 29 ARG B N 1
ATOM 1422 C CA . ARG B 1 29 ? 13.789 -8.555 4.086 1 88 29 ARG B CA 1
ATOM 1423 C C . ARG B 1 29 ? 13.648 -7.383 3.121 1 88 29 ARG B C 1
ATOM 1425 O O . ARG B 1 29 ? 14.281 -7.359 2.064 1 88 29 ARG B O 1
ATOM 1432 N N . LEU B 1 30 ? 12.75 -6.484 3.477 1 89.56 30 LEU B N 1
ATOM 1433 C CA . LEU B 1 30 ? 12.578 -5.258 2.709 1 89.56 30 LEU B CA 1
ATOM 1434 C C . LEU B 1 30 ? 12.953 -4.035 3.543 1 89.56 30 LEU B C 1
ATOM 1436 O O . LEU B 1 30 ? 12.531 -3.91 4.691 1 89.56 30 LEU B O 1
ATOM 1440 N N . GLU B 1 31 ? 13.789 -3.186 2.926 1 91.12 31 GLU B N 1
ATOM 1441 C CA . GLU B 1 31 ? 14.195 -1.943 3.574 1 91.12 31 GLU B CA 1
ATOM 1442 C C . GLU B 1 31 ? 13.766 -0.729 2.756 1 91.12 31 GLU B C 1
ATOM 1444 O O . GLU B 1 31 ? 13.984 -0.684 1.543 1 91.12 31 GLU B O 1
ATOM 1449 N N . ALA B 1 32 ? 13.172 0.152 3.463 1 89.69 32 ALA B N 1
ATOM 1450 C CA . ALA B 1 32 ? 12.789 1.418 2.842 1 89.69 32 ALA B CA 1
ATOM 1451 C C . ALA B 1 32 ? 13.406 2.602 3.582 1 89.69 32 ALA B C 1
ATOM 1453 O O . ALA B 1 32 ? 13.398 2.643 4.816 1 89.69 32 ALA B O 1
ATOM 1454 N N . ILE B 1 33 ? 13.992 3.494 2.824 1 89.44 33 ILE B N 1
ATOM 1455 C CA . ILE B 1 33 ? 14.516 4.742 3.369 1 89.44 33 ILE B CA 1
ATOM 1456 C C . ILE B 1 33 ? 13.766 5.926 2.762 1 89.44 33 ILE B C 1
ATOM 1458 O O . ILE B 1 33 ? 13.688 6.055 1.537 1 89.44 33 ILE B O 1
ATOM 1462 N N . PHE B 1 34 ? 13.211 6.688 3.639 1 88.44 34 PHE B N 1
ATOM 1463 C CA . PHE B 1 34 ? 12.391 7.809 3.193 1 88.44 34 PHE B CA 1
ATOM 1464 C C . PHE B 1 34 ? 13.133 9.125 3.387 1 88.44 34 PHE B C 1
ATOM 1466 O O . PHE B 1 34 ? 13.859 9.297 4.363 1 88.44 34 PHE B O 1
ATOM 1473 N N . GLY B 1 35 ? 12.875 10.031 2.521 1 86.06 35 GLY B N 1
ATOM 1474 C CA . GLY B 1 35 ? 13.367 11.383 2.701 1 86.06 35 GLY B CA 1
ATOM 1475 C C . GLY B 1 35 ? 12.648 12.141 3.803 1 86.06 35 GLY B C 1
ATOM 1476 O O . GLY B 1 35 ? 11.508 11.82 4.145 1 86.06 35 GLY B O 1
ATOM 1477 N N . ILE B 1 36 ? 13.281 13.156 4.305 1 75.25 36 ILE B N 1
ATOM 1478 C CA . ILE B 1 36 ? 12.781 13.93 5.438 1 75.25 36 ILE B CA 1
ATOM 1479 C C . ILE B 1 36 ? 11.461 14.594 5.062 1 75.25 36 ILE B C 1
ATOM 1481 O O . ILE B 1 36 ? 10.539 14.664 5.879 1 75.25 36 ILE B O 1
ATOM 1485 N N . SER B 1 37 ? 11.258 15.023 3.914 1 76.25 37 SER B N 1
ATOM 1486 C CA . SER B 1 37 ? 10.062 15.766 3.521 1 76.25 37 SER B CA 1
ATOM 1487 C C . SER B 1 37 ? 9.18 14.945 2.586 1 76.25 37 SER B C 1
ATOM 1489 O O . SER B 1 37 ? 8.344 15.492 1.868 1 76.25 37 SER B O 1
ATOM 1491 N N . SER B 1 38 ? 9.43 13.773 2.645 1 81.62 38 SER B N 1
ATOM 1492 C CA . SER B 1 38 ? 8.734 12.969 1.645 1 81.62 38 SER B CA 1
ATOM 1493 C C . SER B 1 38 ? 7.309 12.641 2.09 1 81.62 38 SER B C 1
ATOM 1495 O O . SER B 1 38 ? 7.055 12.461 3.283 1 81.62 38 SER B O 1
ATOM 1497 N N . SER B 1 39 ? 6.383 12.836 1.168 1 88.06 39 SER B N 1
ATOM 1498 C CA . SER B 1 39 ? 5.035 12.289 1.268 1 88.06 39 SER B CA 1
ATOM 1499 C C . SER B 1 39 ? 4.855 11.094 0.329 1 88.06 39 SER B C 1
ATOM 1501 O O . SER B 1 39 ? 4.789 11.266 -0.89 1 88.06 39 SER B O 1
ATOM 1503 N N . ILE B 1 40 ? 4.855 9.938 0.932 1 89.25 40 ILE B N 1
ATOM 1504 C CA . ILE B 1 40 ? 4.906 8.734 0.103 1 89.25 40 ILE B CA 1
ATOM 1505 C C . ILE B 1 40 ? 3.734 7.82 0.451 1 89.25 40 ILE B C 1
ATOM 1507 O O . ILE B 1 40 ? 3.412 7.633 1.627 1 89.25 40 ILE B O 1
ATOM 1511 N N . GLN B 1 41 ? 3.135 7.367 -0.552 1 90.5 41 GLN B N 1
ATOM 1512 C CA . GLN B 1 41 ? 2.174 6.273 -0.458 1 90.5 41 GLN B CA 1
ATOM 1513 C C . GLN B 1 41 ? 2.623 5.074 -1.29 1 90.5 41 GLN B C 1
ATOM 1515 O O . GLN B 1 41 ? 2.709 5.16 -2.518 1 90.5 41 GLN B O 1
ATOM 1520 N N . LEU B 1 42 ? 2.857 3.99 -0.561 1 90.5 42 LEU B N 1
ATOM 1521 C CA . LEU B 1 42 ? 3.434 2.797 -1.17 1 90.5 42 LEU B CA 1
ATOM 1522 C C . LEU B 1 42 ? 2.568 1.572 -0.892 1 90.5 42 LEU B C 1
ATOM 1524 O O . LEU B 1 42 ? 2.127 1.363 0.241 1 90.5 42 LEU B O 1
ATOM 1528 N N . GLN B 1 43 ? 2.258 0.902 -1.907 1 90.06 43 GLN B N 1
ATOM 1529 C CA . GLN B 1 43 ? 1.645 -0.416 -1.779 1 90.06 43 GLN B CA 1
ATOM 1530 C C . GLN B 1 43 ? 2.654 -1.523 -2.066 1 90.06 43 GLN B C 1
ATOM 1532 O O . GLN B 1 43 ? 3.305 -1.522 -3.113 1 90.06 43 GLN B O 1
ATOM 1537 N N . LEU B 1 44 ? 2.719 -2.404 -1.134 1 89.38 44 LEU B N 1
ATOM 1538 C CA . LEU B 1 44 ? 3.633 -3.535 -1.242 1 89.38 44 LEU B CA 1
ATOM 1539 C C . LEU B 1 44 ? 2.867 -4.855 -1.254 1 89.38 44 LEU B C 1
ATOM 1541 O O . LEU B 1 44 ? 2.006 -5.086 -0.401 1 89.38 44 LEU B O 1
ATOM 1545 N N . THR B 1 45 ? 3.102 -5.602 -2.234 1 87.56 45 THR B N 1
ATOM 1546 C CA . THR B 1 45 ? 2.549 -6.949 -2.312 1 87.56 45 THR B CA 1
ATOM 1547 C C . THR B 1 45 ? 3.662 -7.992 -2.291 1 87.56 45 THR B C 1
ATOM 1549 O O . THR B 1 45 ? 4.59 -7.934 -3.102 1 87.56 45 THR B O 1
ATOM 1552 N N . MET B 1 46 ? 3.533 -8.93 -1.349 1 86.56 46 MET B N 1
ATOM 1553 C CA . MET B 1 46 ? 4.539 -9.984 -1.222 1 86.56 46 MET B CA 1
ATOM 1554 C C . MET B 1 46 ? 3.893 -11.359 -1.292 1 86.56 46 MET B C 1
ATOM 1556 O O . MET B 1 46 ? 2.904 -11.625 -0.603 1 86.56 46 MET B O 1
ATOM 1560 N N . GLN B 1 47 ? 4.418 -12.102 -2.145 1 83.94 47 GLN B N 1
ATOM 1561 C CA . GLN B 1 47 ? 4.078 -13.523 -2.219 1 83.94 47 GLN B CA 1
ATOM 1562 C C . GLN B 1 47 ? 5.336 -14.383 -2.27 1 83.94 47 GLN B C 1
ATOM 1564 O O . GLN B 1 47 ? 6.008 -14.453 -3.301 1 83.94 47 GLN B O 1
ATOM 1569 N N . GLY B 1 48 ? 5.539 -15.102 -1.142 1 78.81 48 GLY B N 1
ATOM 1570 C CA . GLY B 1 48 ? 6.836 -15.766 -1.059 1 78.81 48 GLY B CA 1
ATOM 1571 C C . GLY B 1 48 ? 8 -14.805 -1.21 1 78.81 48 GLY B C 1
ATOM 1572 O O . GLY B 1 48 ? 8.125 -13.852 -0.446 1 78.81 48 GLY B O 1
ATOM 1573 N N . LEU B 1 49 ? 8.781 -15.031 -2.273 1 76.88 49 LEU B N 1
ATOM 1574 C CA . LEU B 1 49 ? 9.945 -14.172 -2.477 1 76.88 49 LEU B CA 1
ATOM 1575 C C . LEU B 1 49 ? 9.664 -13.125 -3.545 1 76.88 49 LEU B C 1
ATOM 1577 O O . LEU B 1 49 ? 10.531 -12.305 -3.857 1 76.88 49 LEU B O 1
ATOM 1581 N N . HIS B 1 50 ? 8.43 -13.172 -4.023 1 78.44 50 HIS B N 1
ATOM 1582 C CA . HIS B 1 50 ? 8.055 -12.195 -5.043 1 78.44 50 HIS B CA 1
ATOM 1583 C C . HIS B 1 50 ? 7.426 -10.953 -4.418 1 78.44 50 HIS B C 1
ATOM 1585 O O . HIS B 1 50 ? 6.461 -11.062 -3.656 1 78.44 50 HIS B O 1
ATOM 1591 N N . ALA B 1 51 ? 8.133 -9.867 -4.746 1 81 51 ALA B N 1
ATOM 1592 C CA . ALA B 1 51 ? 7.602 -8.602 -4.25 1 81 51 ALA B CA 1
ATOM 1593 C C . ALA B 1 51 ? 7.277 -7.66 -5.4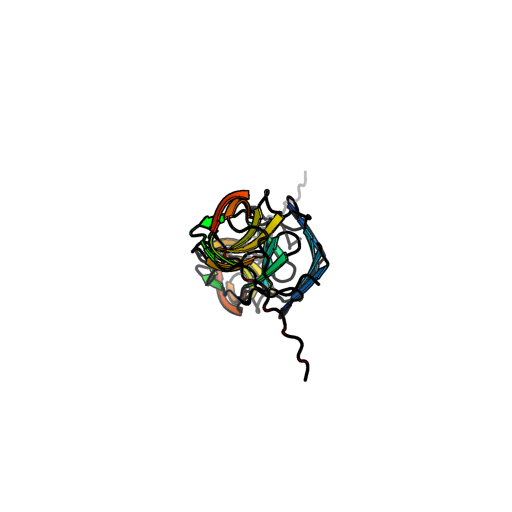06 1 81 51 ALA B C 1
ATOM 1595 O O . ALA B 1 51 ? 8.023 -7.582 -6.383 1 81 51 ALA B O 1
ATOM 1596 N N . THR B 1 52 ? 6.109 -7.043 -5.309 1 83.19 52 THR B N 1
ATOM 1597 C CA . THR B 1 52 ? 5.762 -5.961 -6.223 1 83.19 52 THR B CA 1
ATOM 1598 C C . THR B 1 52 ? 5.371 -4.703 -5.449 1 83.19 52 THR B C 1
ATOM 1600 O O . THR B 1 52 ? 4.895 -4.789 -4.316 1 83.19 52 THR B O 1
ATOM 1603 N N . THR B 1 53 ? 5.758 -3.588 -6.039 1 85.25 53 THR B N 1
ATOM 1604 C CA . THR B 1 53 ? 5.449 -2.316 -5.395 1 85.25 53 THR B CA 1
ATOM 1605 C C . THR B 1 53 ? 4.66 -1.408 -6.332 1 85.25 53 THR B C 1
ATOM 1607 O O . THR B 1 53 ? 4.844 -1.46 -7.551 1 85.25 53 THR B O 1
ATOM 1610 N N . LYS B 1 54 ? 3.773 -0.717 -5.727 1 84.25 54 LYS B N 1
ATOM 1611 C CA . LYS B 1 54 ? 3.066 0.37 -6.395 1 84.25 54 LYS B CA 1
ATOM 1612 C C . LYS B 1 54 ? 3.158 1.664 -5.59 1 84.25 54 LYS B C 1
ATOM 1614 O O . LYS B 1 54 ? 2.863 1.681 -4.395 1 84.25 54 LYS B O 1
ATOM 1619 N N . ILE B 1 55 ? 3.676 2.656 -6.262 1 88 55 ILE B N 1
ATOM 1620 C CA . ILE B 1 55 ? 3.752 3.965 -5.621 1 88 55 ILE B CA 1
ATOM 1621 C C . ILE B 1 55 ? 2.619 4.855 -6.133 1 88 55 ILE B C 1
ATOM 1623 O O . ILE B 1 55 ? 2.488 5.07 -7.34 1 88 55 ILE B O 1
ATOM 1627 N N . ASP B 1 56 ? 1.883 5.355 -5.16 1 87.88 56 ASP B N 1
ATOM 1628 C CA . ASP B 1 56 ? 0.747 6.195 -5.535 1 87.88 56 ASP B CA 1
ATOM 1629 C C . ASP B 1 56 ? 1.119 7.676 -5.496 1 87.88 56 ASP B C 1
ATOM 1631 O O . ASP B 1 56 ? 1.871 8.109 -4.617 1 87.88 56 ASP B O 1
ATOM 1635 N N . SER B 1 57 ? 0.548 8.391 -6.461 1 91.62 57 SER B N 1
ATOM 1636 C CA . SER B 1 57 ? 0.693 9.836 -6.477 1 91.62 57 SER B CA 1
ATOM 1637 C C . SER B 1 57 ? -0.661 10.531 -6.367 1 91.62 57 SER B C 1
ATOM 1639 O O . SER B 1 57 ? -1.042 11.305 -7.246 1 91.62 57 SER B O 1
ATOM 1641 N N . ASN B 1 58 ? -1.282 10.227 -5.344 1 92.25 58 ASN B N 1
ATOM 1642 C CA . ASN B 1 58 ? -2.604 10.82 -5.16 1 92.25 58 ASN B CA 1
ATOM 1643 C C . ASN B 1 58 ? -2.51 12.258 -4.652 1 92.25 58 ASN B C 1
ATOM 1645 O O . ASN B 1 58 ? -1.598 12.594 -3.896 1 92.25 58 ASN B O 1
ATOM 1649 N N . THR B 1 59 ? -3.447 13.086 -5.086 1 95.06 59 THR B N 1
ATOM 1650 C CA . THR B 1 59 ? -3.562 14.461 -4.629 1 95.06 59 THR B CA 1
ATOM 1651 C C . THR B 1 59 ? -4.648 14.594 -3.564 1 95.06 59 THR B C 1
ATOM 1653 O O . THR B 1 59 ? -5.535 13.742 -3.469 1 95.06 59 THR B O 1
ATOM 1656 N N . CYS B 1 60 ? -4.562 15.586 -2.83 1 95.94 60 CYS B N 1
ATOM 1657 C CA . CYS B 1 60 ? -5.555 15.789 -1.781 1 95.94 60 CYS B CA 1
ATOM 1658 C C . CYS B 1 60 ? -6 17.25 -1.726 1 95.94 60 CYS B C 1
ATOM 1660 O O . CYS B 1 60 ? -5.258 18.141 -2.137 1 95.94 60 CYS B O 1
ATOM 1662 N N . GLU B 1 61 ? -7.191 17.391 -1.329 1 97.38 61 GLU B N 1
ATOM 1663 C CA . GLU B 1 61 ? -7.797 18.703 -1.104 1 97.38 61 GLU B CA 1
ATOM 1664 C C . GLU B 1 61 ? -8.555 18.734 0.219 1 97.38 61 GLU B C 1
ATOM 1666 O O . GLU B 1 61 ? -9.281 17.797 0.55 1 97.38 61 GLU B O 1
ATOM 1671 N N . ILE B 1 62 ? -8.328 19.797 0.951 1 97.88 62 ILE B N 1
ATOM 1672 C CA . ILE B 1 62 ? -9.047 19.984 2.207 1 97.88 62 ILE B CA 1
ATOM 1673 C C . ILE B 1 62 ? -10.148 21.031 2.021 1 97.88 62 ILE B C 1
ATOM 1675 O O . ILE B 1 62 ? -9.938 22.062 1.385 1 97.88 62 ILE B O 1
ATOM 1679 N N . SER B 1 63 ? -11.32 20.672 2.51 1 97.06 63 SER B N 1
ATOM 1680 C CA . SER B 1 63 ? -12.469 21.562 2.451 1 97.06 63 SER B CA 1
ATOM 1681 C C . SER B 1 63 ? -13.227 21.578 3.775 1 97.06 63 SER B C 1
ATOM 1683 O O . SER B 1 63 ? -12.883 20.828 4.699 1 97.06 63 SER B O 1
ATOM 1685 N N . ASP B 1 64 ? -14.266 22.5 3.969 1 96.19 64 ASP B N 1
ATOM 1686 C CA . ASP B 1 64 ? -15.164 22.594 5.113 1 96.19 64 ASP B CA 1
ATOM 1687 C C . ASP B 1 64 ? -14.383 22.797 6.41 1 96.19 64 ASP B C 1
ATOM 1689 O O . ASP B 1 64 ? -14.641 22.125 7.406 1 96.19 64 ASP B O 1
ATOM 1693 N N . VAL B 1 65 ? -13.469 23.609 6.324 1 96.88 65 VAL B N 1
ATOM 1694 C CA . VAL B 1 65 ? -12.594 23.797 7.473 1 96.88 65 VAL B CA 1
ATOM 1695 C C . VAL B 1 65 ? -13.227 24.797 8.445 1 96.88 65 VAL B C 1
ATOM 1697 O O . VAL B 1 65 ? -13.68 25.875 8.039 1 96.88 65 VAL B O 1
ATOM 1700 N N . LYS B 1 66 ? -13.312 24.438 9.734 1 95.81 66 LYS B N 1
ATOM 1701 C CA . LYS B 1 66 ? -13.797 25.297 10.812 1 95.81 66 LYS B CA 1
ATOM 1702 C C . LYS B 1 66 ? -12.938 25.141 12.07 1 95.81 66 LYS B C 1
ATOM 1704 O O . LYS B 1 66 ? -12.625 24.016 12.484 1 95.81 66 LYS B O 1
ATOM 1709 N N . ALA B 1 67 ? -12.57 26.234 12.602 1 95.44 67 ALA B N 1
ATOM 1710 C CA . ALA B 1 67 ? -11.805 26.234 13.844 1 95.44 67 ALA B CA 1
ATOM 1711 C C . ALA B 1 67 ? -12.617 26.828 14.992 1 95.44 67 ALA B C 1
ATOM 1713 O O . ALA B 1 67 ? -13.258 27.875 14.836 1 95.44 67 ALA B O 1
ATOM 1714 N N . THR B 1 68 ? -12.609 26.094 16.109 1 93.56 68 THR B N 1
ATOM 1715 C CA . THR B 1 68 ? -13.305 26.578 17.312 1 93.56 68 THR B CA 1
ATOM 1716 C C . THR B 1 68 ? -12.453 26.344 18.562 1 93.56 68 THR B C 1
ATOM 1718 O O . THR B 1 68 ? -11.609 25.438 18.578 1 93.56 68 THR B O 1
ATOM 1721 N N . GLY B 1 69 ? -12.75 27.172 19.5 1 93.81 69 GLY B N 1
ATOM 1722 C CA . GLY B 1 69 ? -12.07 27 20.781 1 93.81 69 GLY B CA 1
ATOM 1723 C C . GLY B 1 69 ? -11.273 28.234 21.203 1 93.81 69 GLY B C 1
ATOM 1724 O O . GLY B 1 69 ? -11.75 29.359 21.062 1 93.81 69 GLY B O 1
ATOM 1725 N N . CYS B 1 70 ? -10.086 27.984 21.797 1 92.31 70 CYS B N 1
ATOM 1726 C CA . CYS B 1 70 ? -9.359 29.094 22.406 1 92.31 70 CYS B CA 1
ATOM 1727 C C . CYS B 1 70 ? -7.938 29.172 21.859 1 92.31 70 CYS B C 1
ATOM 1729 O O . CYS B 1 70 ? -7.465 28.234 21.203 1 92.31 70 CYS B O 1
ATOM 1731 N N . TYR B 1 71 ? -7.387 30.391 22.016 1 92.56 71 TYR B N 1
ATOM 1732 C CA . TYR B 1 71 ? -5.973 30.578 21.703 1 92.56 71 TYR B CA 1
ATOM 1733 C C . TYR B 1 71 ? -5.156 30.766 22.969 1 92.56 71 TYR B C 1
ATOM 1735 O O . TYR B 1 71 ? -5.695 31.156 24.016 1 92.56 71 TYR B O 1
ATOM 1743 N N . GLN B 1 72 ? -3.844 30.344 22.922 1 90.38 72 GLN B N 1
ATOM 1744 C CA . GLN B 1 72 ? -2.924 30.453 24.047 1 90.38 72 GLN B CA 1
ATOM 1745 C C . GLN B 1 72 ? -3.5 29.812 25.297 1 90.38 72 GLN B C 1
ATOM 1747 O O . GLN B 1 72 ? -3.52 30.422 26.375 1 90.38 72 GLN B O 1
ATOM 1752 N N . CYS B 1 73 ? -4.055 28.656 25.094 1 89.5 73 CYS B N 1
ATOM 1753 C CA . CYS B 1 73 ? -4.637 27.922 26.219 1 89.5 73 CYS B CA 1
ATOM 1754 C C . CYS B 1 73 ? -4.18 26.469 26.219 1 89.5 73 CYS B C 1
ATOM 1756 O O . CYS B 1 73 ? -3.637 25.984 25.219 1 89.5 73 CYS B O 1
ATOM 1758 N N . LEU B 1 74 ? -4.488 25.688 27.297 1 87.62 74 LEU B N 1
ATOM 1759 C CA . LEU B 1 74 ? -3.977 24.328 27.484 1 87.62 74 LEU B CA 1
ATOM 1760 C C . LEU B 1 74 ? -4.715 23.344 26.594 1 87.62 74 LEU B C 1
ATOM 1762 O O . LEU B 1 74 ? -4.109 22.406 26.062 1 87.62 74 LEU B O 1
ATOM 1766 N N . THR B 1 75 ? -5.996 23.531 26.391 1 89.5 75 THR B N 1
ATOM 1767 C CA . THR B 1 75 ? -6.801 22.547 25.672 1 89.5 75 THR B CA 1
ATOM 1768 C C . THR B 1 75 ? -6.621 22.703 24.172 1 89.5 75 THR B C 1
ATOM 1770 O O . THR B 1 75 ? -6.852 21.766 23.406 1 89.5 75 THR B O 1
ATOM 1773 N N . GLY B 1 76 ? -6.199 23.906 23.766 1 92.19 76 GLY B N 1
ATOM 1774 C CA . GLY B 1 76 ? -6.055 24.188 22.344 1 92.19 76 GLY B CA 1
ATOM 1775 C C . GLY B 1 76 ? -7.379 24.391 21.641 1 92.19 76 GLY B C 1
ATOM 1776 O O . GLY B 1 76 ? -8.43 24.438 22.281 1 92.19 76 GLY B O 1
ATOM 1777 N N . ALA B 1 77 ? -7.273 24.594 20.328 1 94.06 77 ALA B N 1
ATOM 1778 C CA . ALA B 1 77 ? -8.461 24.75 19.484 1 94.06 77 ALA B CA 1
ATOM 1779 C C . ALA B 1 77 ? -8.703 23.484 18.656 1 94.06 77 ALA B C 1
ATOM 1781 O O . ALA B 1 77 ? -7.762 22.766 18.312 1 94.06 77 ALA B O 1
ATOM 1782 N N . LYS B 1 78 ? -10.031 23.297 18.344 1 95.81 78 LYS B N 1
ATOM 1783 C CA . LYS B 1 78 ? -10.422 22.203 17.469 1 95.81 78 LYS B CA 1
ATOM 1784 C C . LYS B 1 78 ? -10.602 22.672 16.031 1 95.81 78 LYS B C 1
ATOM 1786 O O . LYS B 1 78 ? -11.312 23.641 15.773 1 95.81 78 LYS B O 1
ATOM 1791 N N . VAL B 1 79 ? -9.906 21.969 15.195 1 95.81 79 VAL B N 1
ATOM 1792 C CA . VAL B 1 79 ? -10.07 22.219 13.766 1 95.81 79 VAL B CA 1
ATOM 1793 C C . VAL B 1 79 ? -10.82 21.047 13.117 1 95.81 79 VAL B C 1
ATOM 1795 O O . VAL B 1 79 ? -10.312 19.922 13.086 1 95.81 79 VAL B O 1
ATOM 1798 N N . HIS B 1 80 ? -12.023 21.375 12.656 1 97.44 80 HIS B N 1
ATOM 1799 C CA . HIS B 1 80 ? -12.82 20.406 11.898 1 97.44 80 HIS B CA 1
ATOM 1800 C C . HIS B 1 80 ? -12.609 20.578 10.398 1 97.44 80 HIS B C 1
ATOM 1802 O O . HIS B 1 80 ? -12.68 21.703 9.883 1 97.44 80 HIS B O 1
ATOM 1808 N N . LEU B 1 81 ? -12.352 19.453 9.758 1 97.88 81 LEU B N 1
ATOM 1809 C CA . LEU B 1 81 ? -12.078 19.562 8.328 1 97.88 81 LEU B CA 1
ATOM 1810 C C . LEU B 1 81 ? -12.422 18.266 7.609 1 97.88 81 LEU B C 1
ATOM 1812 O O . LEU B 1 81 ? -12.57 17.219 8.242 1 97.88 81 LEU B O 1
ATOM 1816 N N . THR B 1 82 ? -12.594 18.406 6.312 1 98.25 82 THR B N 1
ATOM 1817 C CA . THR B 1 82 ? -12.75 17.266 5.426 1 98.25 82 THR B CA 1
ATOM 1818 C C . THR B 1 82 ? -11.609 17.203 4.418 1 98.25 82 THR B C 1
ATOM 1820 O O . THR B 1 82 ? -11.273 18.203 3.783 1 98.25 82 THR B O 1
ATOM 1823 N N . CYS B 1 83 ? -10.961 16.031 4.312 1 98 83 CYS B N 1
ATOM 1824 C CA . CYS B 1 83 ? -9.844 15.852 3.387 1 98 83 CYS B CA 1
ATOM 1825 C C . CYS B 1 83 ? -10.172 14.781 2.352 1 98 83 CYS B C 1
ATOM 1827 O O . CYS B 1 83 ? -10.43 13.633 2.703 1 98 83 CYS B O 1
ATOM 1829 N N . LYS B 1 84 ? -10.086 15.18 1.094 1 98.38 84 LYS B N 1
ATOM 1830 C CA . LYS B 1 84 ? -10.445 14.289 -0.003 1 98.38 84 LYS B CA 1
ATOM 1831 C C . LYS B 1 84 ? -9.258 14.023 -0.915 1 98.38 84 LYS B C 1
ATOM 1833 O O . LYS B 1 84 ? -8.523 14.945 -1.277 1 98.38 84 LYS B O 1
ATOM 1838 N N . THR B 1 85 ? -8.977 12.781 -1.252 1 96.69 85 THR B N 1
ATOM 1839 C CA . THR B 1 85 ? -8.016 12.406 -2.281 1 96.69 85 THR B CA 1
ATOM 1840 C C . THR B 1 85 ? -8.711 12.203 -3.625 1 96.69 85 THR B C 1
ATOM 1842 O O . THR B 1 85 ? -9.922 11.977 -3.674 1 96.69 85 THR B O 1
ATOM 1845 N N . ASN B 1 86 ? -7.941 12.383 -4.707 1 96.31 86 ASN B N 1
ATOM 1846 C CA . ASN B 1 86 ? -8.492 12.047 -6.016 1 96.31 86 ASN B CA 1
ATOM 1847 C C . ASN B 1 86 ? -8.688 10.547 -6.176 1 96.31 86 ASN B C 1
ATOM 1849 O O . ASN B 1 86 ? -9.555 10.102 -6.93 1 96.31 86 ASN B O 1
ATOM 1853 N N . PHE B 1 87 ? -7.965 9.75 -5.539 1 91.06 87 PHE B N 1
ATOM 1854 C CA . PHE B 1 87 ? -8.164 8.312 -5.449 1 91.06 87 PHE B CA 1
ATOM 1855 C C . PHE B 1 87 ? -7.461 7.742 -4.219 1 91.06 87 PHE B C 1
ATOM 1857 O O . PHE B 1 87 ? -6.543 8.359 -3.682 1 91.06 87 PHE B O 1
ATOM 1864 N N . GLY B 1 88 ? -7.898 6.66 -3.732 1 88.44 88 GLY B N 1
ATOM 1865 C CA . GLY B 1 88 ? -7.258 5.961 -2.631 1 88.44 88 GLY B CA 1
ATOM 1866 C C . GLY B 1 88 ? -7.238 6.762 -1.344 1 88.44 88 GLY B C 1
ATOM 1867 O O . GLY B 1 88 ? -8.125 7.59 -1.108 1 88.44 88 GLY B O 1
ATOM 1868 N N . GLU B 1 89 ? -6.273 6.332 -0.501 1 88.12 89 GLU B N 1
ATOM 1869 C CA . GLU B 1 89 ? -6.055 6.988 0.783 1 88.12 89 GLU B CA 1
ATOM 1870 C C . GLU B 1 89 ? -4.676 7.637 0.843 1 88.12 89 GLU B C 1
ATOM 1872 O O . GLU B 1 89 ? -3.764 7.234 0.12 1 88.12 89 GLU B O 1
ATOM 1877 N N . ALA B 1 90 ? -4.613 8.672 1.696 1 90.5 90 ALA B N 1
ATOM 1878 C CA . ALA B 1 90 ? -3.332 9.352 1.896 1 90.5 90 ALA B CA 1
ATOM 1879 C C . ALA B 1 90 ? -3.307 10.094 3.227 1 90.5 90 ALA B C 1
ATOM 1881 O O . ALA B 1 90 ? -4.332 10.203 3.904 1 90.5 90 ALA B O 1
ATOM 1882 N N . LEU B 1 91 ? -2.061 10.43 3.574 1 90.88 91 LEU B N 1
ATOM 1883 C CA . LEU B 1 91 ? -1.87 11.391 4.652 1 90.88 91 LEU B CA 1
ATOM 1884 C C . LEU B 1 91 ? -1.495 12.766 4.098 1 90.88 91 LEU B C 1
ATOM 1886 O O . LEU B 1 91 ? -0.59 12.875 3.266 1 90.88 91 LEU B O 1
ATOM 1890 N N . ALA B 1 92 ? -2.227 13.688 4.566 1 92.81 92 ALA B N 1
ATOM 1891 C CA . ALA B 1 92 ? -1.906 15.062 4.184 1 92.81 92 ALA B CA 1
ATOM 1892 C C . ALA B 1 92 ? -1.119 15.773 5.285 1 92.81 92 ALA B C 1
ATOM 1894 O O . ALA B 1 92 ? -1.469 15.68 6.461 1 92.81 92 ALA B O 1
ATOM 1895 N N . ASN B 1 93 ? -0.073 16.406 4.891 1 92 93 ASN B N 1
ATOM 1896 C CA . ASN B 1 93 ? 0.668 17.297 5.781 1 92 93 ASN B CA 1
ATOM 1897 C C . ASN B 1 93 ? 0.304 18.75 5.547 1 92 93 ASN B C 1
ATOM 1899 O O . ASN B 1 93 ? 0.537 19.297 4.465 1 92 93 ASN B O 1
ATOM 1903 N N . VAL B 1 94 ? -0.199 19.344 6.59 1 93.06 94 VAL B N 1
ATOM 1904 C CA . VAL B 1 94 ? -0.598 20.75 6.488 1 93.06 94 VAL B CA 1
ATOM 1905 C C . VAL B 1 94 ? 0.427 21.625 7.199 1 93.06 94 VAL B C 1
ATOM 1907 O O . VAL B 1 94 ? 0.773 21.391 8.359 1 93.06 94 VAL B O 1
ATOM 1910 N N . GLN B 1 95 ? 0.881 22.609 6.465 1 93.5 95 GLN B N 1
ATOM 1911 C CA . GLN B 1 95 ? 1.826 23.578 7.023 1 93.5 95 GLN B CA 1
ATOM 1912 C C . GLN B 1 95 ? 1.37 25.016 6.766 1 93.5 95 GLN B C 1
ATOM 1914 O O . GLN B 1 95 ? 1.132 25.391 5.617 1 93.5 95 GLN B O 1
ATOM 1919 N N . CYS B 1 96 ? 1.249 25.734 7.855 1 92.88 96 CYS B N 1
ATOM 1920 C CA . CYS B 1 96 ? 0.866 27.141 7.734 1 92.88 96 CYS B CA 1
ATOM 1921 C C . CYS B 1 96 ? 2.076 28.047 7.898 1 92.88 96 CYS B C 1
ATOM 1923 O O . CYS B 1 96 ? 2.721 28.047 8.945 1 92.88 96 CYS B O 1
ATOM 1925 N N . SER B 1 97 ? 2.428 28.703 6.898 1 84.88 97 SER B N 1
ATOM 1926 C CA . SER B 1 97 ? 3.664 29.469 6.785 1 84.88 97 SER B CA 1
ATOM 1927 C C . SER B 1 97 ? 3.729 30.562 7.832 1 84.88 97 SER B C 1
ATOM 1929 O O . SER B 1 97 ? 4.797 30.844 8.383 1 84.88 97 SER B O 1
ATOM 1931 N N . ASN B 1 98 ? 2.65 31.219 8.141 1 82.06 98 ASN B N 1
ATOM 1932 C CA . ASN B 1 98 ? 2.662 32.406 8.977 1 82.06 98 ASN B CA 1
ATOM 1933 C C . ASN B 1 98 ? 2.752 32.062 10.461 1 82.06 98 ASN B C 1
ATOM 1935 O O . ASN B 1 98 ? 3.088 32.906 11.289 1 82.06 98 ASN B O 1
ATOM 1939 N N . SER B 1 99 ? 2.424 30.953 10.977 1 80.62 99 SER B N 1
ATOM 1940 C CA . SER B 1 99 ? 2.268 30.688 12.398 1 80.62 99 SER B CA 1
ATOM 1941 C C . SER B 1 99 ? 3.018 29.422 12.812 1 80.62 99 SER B C 1
ATOM 1943 O O . SER B 1 99 ? 2.967 29.016 13.977 1 80.62 99 SER B O 1
ATOM 1945 N N . ASN B 1 100 ? 3.82 28.844 12.109 1 84.12 100 ASN B N 1
ATOM 1946 C CA . ASN B 1 100 ? 4.512 27.609 12.422 1 84.12 100 ASN B CA 1
ATOM 1947 C C . ASN B 1 100 ? 3.531 26.5 12.805 1 84.12 100 ASN B C 1
ATOM 1949 O O . ASN B 1 100 ? 3.799 25.719 13.719 1 84.12 100 ASN B O 1
ATOM 1953 N N . ILE B 1 101 ? 2.367 26.5 12.422 1 89.94 101 ILE B N 1
ATOM 1954 C CA . ILE B 1 101 ? 1.349 25.484 12.648 1 89.94 101 ILE B CA 1
ATOM 1955 C C . ILE B 1 101 ? 1.482 24.391 11.594 1 89.94 101 ILE B C 1
ATOM 1957 O O . ILE B 1 101 ? 1.654 24.672 10.406 1 89.94 101 ILE B O 1
ATOM 1961 N N . SER B 1 102 ? 1.518 23.188 12.148 1 91.25 102 SER B N 1
ATOM 1962 C CA . SER B 1 102 ? 1.524 22.031 11.258 1 91.25 102 SER B CA 1
ATOM 1963 C C . SER B 1 102 ? 0.727 20.875 11.844 1 91.25 102 SER B C 1
ATOM 1965 O O . SER B 1 102 ? 0.707 20.688 13.062 1 91.25 102 SER B O 1
ATOM 1967 N N . PHE B 1 103 ? 0.045 20.219 10.992 1 89.75 103 PHE B N 1
ATOM 1968 C CA . PHE B 1 103 ? -0.656 19.016 11.43 1 89.75 103 PHE B CA 1
ATOM 1969 C C . PHE B 1 103 ? -0.849 18.047 10.273 1 89.75 103 PHE B C 1
ATOM 1971 O O . PHE B 1 103 ? -0.671 18.422 9.109 1 89.75 103 PHE B O 1
ATOM 1978 N N . VAL B 1 104 ? -1.097 16.812 10.609 1 90.56 104 VAL B N 1
ATOM 1979 C CA . VAL B 1 104 ? -1.347 15.75 9.641 1 90.56 104 VAL B CA 1
ATOM 1980 C C . VAL B 1 104 ? -2.793 15.273 9.75 1 90.56 104 VAL B C 1
ATOM 1982 O O . VAL B 1 104 ? -3.332 15.156 10.852 1 90.56 104 VAL B O 1
ATOM 1985 N N . THR B 1 105 ? -3.426 15.047 8.609 1 92 105 THR B N 1
ATOM 1986 C CA . THR B 1 105 ? -4.793 14.547 8.609 1 92 105 THR B CA 1
ATOM 1987 C C . THR B 1 105 ? -4.965 13.453 7.562 1 92 105 THR B C 1
ATOM 1989 O O . THR B 1 105 ? -4.383 13.523 6.48 1 92 105 THR B O 1
ATOM 1992 N N . PRO B 1 106 ? -5.75 12.445 7.871 1 92.44 106 PRO B N 1
ATOM 1993 C CA . PRO B 1 106 ? -6.031 11.406 6.879 1 92.44 106 PRO B CA 1
ATOM 1994 C C . PRO B 1 106 ? -7.012 11.867 5.801 1 92.44 106 PRO B C 1
ATOM 1996 O O . PRO B 1 106 ? -7.926 12.648 6.086 1 92.44 106 PRO B O 1
ATOM 1999 N N . CYS B 1 107 ? -6.758 11.398 4.609 1 93.94 107 CYS B N 1
ATOM 2000 C CA . CYS B 1 107 ? -7.605 11.703 3.461 1 93.94 107 CYS B CA 1
ATOM 2001 C C . CYS B 1 107 ? -8.047 10.422 2.76 1 93.94 107 CYS B C 1
ATOM 2003 O O . CYS B 1 107 ? -7.348 9.406 2.812 1 93.94 107 CYS B O 1
ATOM 2005 N N . ASN B 1 108 ? -9.164 10.477 2.17 1 93.5 108 ASN B N 1
ATOM 2006 C CA . ASN B 1 108 ? -9.586 9.406 1.267 1 93.5 108 ASN B CA 1
ATOM 2007 C C . ASN B 1 108 ? -10.469 9.938 0.144 1 93.5 108 ASN B C 1
ATOM 2009 O O . ASN B 1 108 ? -10.797 11.125 0.111 1 93.5 108 ASN B O 1
ATOM 2013 N N . SER B 1 109 ? -10.82 9.031 -0.732 1 95.38 109 SER B N 1
ATOM 2014 C CA . SER B 1 109 ? -11.508 9.461 -1.948 1 95.38 109 SER B CA 1
ATOM 2015 C C . SER B 1 109 ? -12.938 9.906 -1.654 1 95.38 109 SER B C 1
ATOM 2017 O O . SER B 1 109 ? -13.539 10.633 -2.441 1 95.38 109 SER B O 1
ATOM 2019 N N . SER B 1 110 ? -13.539 9.453 -0.584 1 96.19 110 SER B N 1
ATOM 2020 C CA . SER B 1 110 ? -14.906 9.82 -0.218 1 96.19 110 SER B CA 1
ATOM 2021 C C . SER B 1 110 ? -14.93 11.102 0.616 1 96.19 110 SER B C 1
ATOM 2023 O O . SER B 1 110 ? -15.992 11.664 0.872 1 96.19 110 SER B O 1
ATOM 2025 N N . GLY B 1 111 ? -13.852 11.539 0.937 1 97.25 111 GLY B N 1
ATOM 2026 C CA . GLY B 1 111 ? -13.766 12.648 1.869 1 97.25 111 GLY B CA 1
ATOM 2027 C C . GLY B 1 111 ? -13.805 12.219 3.322 1 97.25 111 GLY B C 1
ATOM 2028 O O . GLY B 1 111 ? -14.852 11.781 3.816 1 97.25 111 GLY B O 1
ATOM 2029 N N . LYS B 1 112 ? -12.75 12.312 3.957 1 96.56 112 LYS B N 1
ATOM 2030 C CA . LYS B 1 112 ? -12.664 11.945 5.367 1 96.56 112 LYS B CA 1
ATOM 2031 C C . LYS B 1 112 ? -12.734 13.18 6.262 1 96.56 112 LYS B C 1
ATOM 2033 O O . LYS B 1 112 ? -11.906 14.086 6.152 1 96.56 112 LYS B O 1
ATOM 2038 N N . THR B 1 113 ? -13.727 13.156 7.102 1 97.19 113 THR B N 1
ATOM 2039 C CA . THR B 1 113 ? -13.867 14.234 8.078 1 97.19 113 THR B CA 1
ATOM 2040 C C . THR B 1 113 ? -13.078 13.922 9.344 1 97.19 113 THR B C 1
ATOM 2042 O O . THR B 1 113 ? -13.125 12.805 9.859 1 97.19 113 THR B O 1
ATOM 2045 N N . SER B 1 114 ? -12.305 14.922 9.828 1 96.31 114 SER B N 1
ATOM 2046 C CA . SER B 1 114 ? -11.492 14.766 11.031 1 96.31 114 SER B CA 1
ATOM 2047 C C . SER B 1 114 ? -11.539 16.016 11.891 1 96.31 114 SER B C 1
ATOM 2049 O O . SER B 1 114 ? -11.898 17.094 11.406 1 96.31 114 SER B O 1
ATOM 2051 N N . THR B 1 115 ? -11.336 15.812 13.164 1 95.94 115 THR B N 1
ATOM 2052 C CA . THR B 1 115 ? -11.125 16.906 14.102 1 95.94 115 THR B CA 1
ATOM 2053 C C . THR B 1 115 ? -9.727 16.844 14.695 1 95.94 115 THR B C 1
ATOM 2055 O O . THR B 1 115 ? -9.344 15.836 15.289 1 95.94 115 THR B O 1
ATOM 2058 N N . ILE B 1 116 ? -9.023 17.938 14.555 1 94.06 116 ILE B N 1
ATOM 2059 C CA . ILE B 1 116 ? -7.66 18 15.07 1 94.06 116 ILE B CA 1
ATOM 2060 C C . ILE B 1 116 ? -7.547 19.141 16.078 1 94.06 116 ILE B C 1
ATOM 2062 O O . ILE B 1 116 ? -8.18 20.188 15.914 1 94.06 116 ILE B O 1
ATOM 2066 N N . THR B 1 117 ? -6.781 18.922 17.141 1 94.44 117 THR B N 1
ATOM 2067 C CA . THR B 1 117 ? -6.52 19.969 18.109 1 94.44 117 THR B CA 1
ATOM 2068 C C . THR B 1 117 ? -5.219 20.703 17.781 1 94.44 117 THR B C 1
ATOM 2070 O O . THR B 1 117 ? -4.18 20.078 17.594 1 94.44 117 THR B O 1
ATOM 2073 N N . VAL B 1 118 ? -5.309 21.922 17.766 1 93.62 118 VAL B N 1
ATOM 2074 C CA . VAL B 1 118 ? -4.148 22.734 17.438 1 93.62 118 VAL B CA 1
ATOM 2075 C C . VAL B 1 118 ? -4.008 23.875 18.438 1 93.62 118 VAL B C 1
ATOM 2077 O O . VAL B 1 118 ? -5.004 24.438 18.891 1 93.62 118 VAL B O 1
ATOM 2080 N N . ASN B 1 119 ? -2.793 24.141 18.75 1 92.75 119 ASN B N 1
ATOM 2081 C CA . ASN B 1 119 ? -2.512 25.281 19.625 1 92.75 119 ASN B CA 1
ATOM 2082 C C . ASN B 1 119 ? -2.207 26.547 18.828 1 92.75 119 ASN B C 1
ATOM 2084 O O . ASN B 1 119 ? -1.142 26.656 18.219 1 92.75 119 ASN B O 1
ATOM 2088 N N . PHE B 1 120 ? -3.098 27.469 19 1 92.06 120 PHE B N 1
ATOM 2089 C CA . PHE B 1 120 ? -2.91 28.75 18.312 1 92.06 120 PHE B CA 1
ATOM 2090 C C . PHE B 1 120 ? -2.447 29.828 19.281 1 92.06 120 PHE B C 1
ATOM 2092 O O . PHE B 1 120 ? -2.812 29.797 20.469 1 92.06 120 PHE B O 1
ATOM 2099 N N . ASP B 1 121 ? -1.669 30.797 18.766 1 89.94 121 ASP B N 1
ATOM 2100 C CA . ASP B 1 121 ? -1.138 31.844 19.625 1 89.94 121 ASP B CA 1
ATOM 2101 C C . ASP B 1 121 ? -1.898 33.156 19.438 1 89.94 121 ASP B C 1
ATOM 2103 O O . ASP B 1 121 ? -1.644 34.125 20.125 1 89.94 121 ASP B O 1
ATOM 2107 N N . LYS B 1 122 ? -2.818 33.219 18.516 1 91.31 122 LYS B N 1
ATOM 2108 C CA . LYS B 1 122 ? -3.564 34.438 18.234 1 91.31 122 LYS B CA 1
ATOM 2109 C C . LYS B 1 122 ? -5.062 34.156 18.125 1 91.31 122 LYS B C 1
ATOM 2111 O O . LYS B 1 122 ? -5.465 33.062 17.797 1 91.31 122 LYS B O 1
ATOM 2116 N N . ALA B 1 123 ? -5.816 35.219 18.312 1 92.25 123 ALA B N 1
ATOM 2117 C CA . ALA B 1 123 ? -7.273 35.125 18.297 1 92.25 123 ALA B CA 1
ATOM 2118 C C . ALA B 1 123 ? -7.805 35.031 16.859 1 92.25 123 ALA B C 1
ATOM 2120 O O . ALA B 1 123 ? -8.719 34.25 16.578 1 92.25 123 ALA B O 1
ATOM 2121 N N . ILE B 1 124 ? -7.324 35.938 16.016 1 93.12 124 ILE B N 1
ATOM 2122 C CA . ILE B 1 124 ? -7.797 36 14.641 1 93.12 124 ILE B CA 1
ATOM 2123 C C . ILE B 1 124 ? -6.949 35.094 13.766 1 93.12 124 ILE B C 1
ATOM 2125 O O . ILE B 1 124 ? -5.742 35.281 13.633 1 93.12 124 ILE B O 1
ATOM 2129 N N . LEU B 1 125 ? -7.688 34.062 13.273 1 93.69 125 LEU B N 1
ATOM 2130 C CA . LEU B 1 125 ? -7.035 33.125 12.359 1 93.69 125 LEU B CA 1
ATOM 2131 C C . LEU B 1 125 ? -7.195 33.594 10.914 1 93.69 125 LEU B C 1
ATOM 2133 O O . LEU B 1 125 ? -8.312 33.844 10.453 1 93.69 125 LEU B O 1
ATOM 2137 N N . ASN B 1 126 ? -6.172 33.844 10.273 1 93.44 126 ASN B N 1
ATOM 2138 C CA . ASN B 1 126 ? -6.043 34.125 8.836 1 93.44 126 ASN B CA 1
ATOM 2139 C C . ASN B 1 126 ? -4.746 33.531 8.281 1 93.44 126 ASN B C 1
ATOM 2141 O O . ASN B 1 126 ? -3.787 34.281 8.039 1 93.44 126 ASN B O 1
ATOM 2145 N N . GLU B 1 127 ? -4.832 32.219 8.078 1 92.94 127 GLU B N 1
ATOM 2146 C CA . GLU B 1 127 ? -3.609 31.484 7.75 1 92.94 127 GLU B CA 1
ATOM 2147 C C . GLU B 1 127 ? -3.666 30.922 6.328 1 92.94 127 GLU B C 1
ATOM 2149 O O . GLU B 1 127 ? -4.676 30.344 5.926 1 92.94 127 GLU B O 1
ATOM 2154 N N . ALA B 1 128 ? -2.609 31.234 5.641 1 94.56 128 ALA B N 1
ATOM 2155 C CA . ALA B 1 128 ? -2.377 30.516 4.387 1 94.56 128 ALA B CA 1
ATOM 2156 C C . ALA B 1 128 ? -1.525 29.266 4.609 1 94.56 128 ALA B C 1
ATOM 2158 O O . ALA B 1 128 ? -0.388 29.359 5.078 1 94.56 128 ALA B O 1
ATOM 2159 N N . CYS B 1 129 ? -2.184 28.172 4.234 1 95.81 129 CYS B N 1
ATOM 2160 C CA . CYS B 1 129 ? -1.494 26.906 4.508 1 95.81 129 CYS B CA 1
ATOM 2161 C C . CYS B 1 129 ? -1.283 26.109 3.223 1 95.81 129 CYS B C 1
ATOM 2163 O O . CYS B 1 129 ? -2.023 26.281 2.254 1 95.81 129 CYS B O 1
ATOM 2165 N N . SER B 1 130 ? -0.179 25.297 3.283 1 95.12 130 SER B N 1
ATOM 2166 C CA . SER B 1 130 ? 0.061 24.328 2.23 1 95.12 130 SER B CA 1
ATOM 2167 C C . SER B 1 130 ? -0.328 22.922 2.684 1 95.12 130 SER B C 1
ATOM 2169 O O . SER B 1 130 ? -0.084 22.547 3.83 1 95.12 130 SER B O 1
ATOM 2171 N N . VAL B 1 131 ? -0.995 22.203 1.737 1 95.19 131 VAL B N 1
ATOM 2172 C CA . VAL B 1 131 ? -1.385 20.828 1.973 1 95.19 131 VAL B CA 1
ATOM 2173 C C . VAL B 1 131 ? -0.554 19.891 1.09 1 95.19 131 VAL B C 1
ATOM 2175 O O . VAL B 1 131 ? -0.729 19.875 -0.13 1 95.19 131 VAL B O 1
ATOM 2178 N N . GLN B 1 132 ? 0.292 19.125 1.753 1 93.44 132 GLN B N 1
ATOM 2179 C CA . GLN B 1 132 ? 1.184 18.25 1 1 93.44 132 GLN B CA 1
ATOM 2180 C C . GLN B 1 132 ? 0.694 16.797 1.035 1 93.44 132 GLN B C 1
ATOM 2182 O O . GLN B 1 132 ? 0.512 16.219 2.111 1 93.44 132 GLN B O 1
ATOM 2187 N N . CYS B 1 133 ? 0.511 16.281 -0.134 1 93.31 133 CYS B N 1
ATOM 2188 C CA . CYS B 1 133 ? 0.197 14.875 -0.348 1 93.31 133 CYS B CA 1
ATOM 2189 C C . CYS B 1 133 ? 1.156 14.242 -1.352 1 93.31 133 CYS B C 1
ATOM 2191 O O . CYS B 1 133 ? 1.972 14.945 -1.958 1 93.31 133 CYS B O 1
ATOM 2193 N N . PRO B 1 134 ? 1.111 12.906 -1.466 1 90.75 134 PRO B N 1
ATOM 2194 C CA . PRO B 1 134 ? 2.037 12.242 -2.387 1 90.75 134 PRO B CA 1
ATOM 2195 C C . PRO B 1 134 ? 1.979 12.82 -3.799 1 90.75 134 PRO B C 1
ATOM 2197 O O . PRO B 1 134 ? 3.008 12.914 -4.473 1 90.75 134 PRO B O 1
ATOM 2200 N N . GLY B 1 135 ? 0.902 13.211 -4.316 1 92.69 135 GLY B N 1
ATOM 2201 C CA . GLY B 1 135 ? 0.726 13.695 -5.676 1 92.69 135 GLY B CA 1
ATOM 2202 C C . GLY B 1 135 ? 0.984 15.188 -5.816 1 92.69 135 GLY B C 1
ATOM 2203 O O . GLY B 1 135 ? 0.78 15.758 -6.887 1 92.69 135 GLY B O 1
ATOM 2204 N N . GLY B 1 136 ? 1.375 15.766 -4.703 1 92.44 136 GLY B N 1
ATOM 2205 C CA . GLY B 1 136 ? 1.646 17.188 -4.777 1 92.44 136 GLY B CA 1
ATOM 2206 C C . GLY B 1 136 ? 1.01 17.984 -3.648 1 92.44 136 GLY B C 1
ATOM 2207 O O . GLY B 1 136 ? 0.662 17.422 -2.609 1 92.44 136 GLY B O 1
ATOM 2208 N N . SER B 1 137 ? 1.066 19.359 -3.928 1 93.81 137 SER B N 1
ATOM 2209 C CA . SER B 1 137 ? 0.587 20.234 -2.867 1 93.81 137 SER B CA 1
ATOM 2210 C C . SER B 1 137 ? -0.605 21.062 -3.334 1 93.81 137 SER B C 1
ATOM 2212 O O . SER B 1 137 ? -0.729 21.375 -4.523 1 93.81 137 SER B O 1
ATOM 2214 N N . THR B 1 138 ? -1.473 21.328 -2.492 1 96.38 138 THR B N 1
ATOM 2215 C CA . THR B 1 138 ? -2.574 22.281 -2.65 1 96.38 138 THR B CA 1
ATOM 2216 C C . THR B 1 138 ? -2.551 23.328 -1.542 1 96.38 138 THR B C 1
ATOM 2218 O O . THR B 1 138 ? -1.669 23.312 -0.68 1 96.38 138 THR B O 1
ATOM 2221 N N . SER B 1 139 ? -3.471 24.312 -1.648 1 96.31 139 SER B N 1
ATOM 2222 C CA . SER B 1 139 ? -3.525 25.375 -0.652 1 96.31 139 SER B CA 1
ATOM 2223 C C . SER B 1 139 ? -4.766 25.25 0.226 1 96.31 139 SER B C 1
ATOM 2225 O O . SER B 1 139 ? -5.789 24.703 -0.208 1 96.31 139 SER B O 1
ATOM 2227 N N . LEU B 1 140 ? -4.629 25.703 1.411 1 96.69 140 LEU B N 1
ATOM 2228 C CA . LEU B 1 140 ? -5.715 25.766 2.385 1 96.69 140 LEU B CA 1
ATOM 2229 C C . LEU B 1 140 ? -5.707 27.109 3.109 1 96.69 140 LEU B C 1
ATOM 2231 O O . LEU B 1 140 ? -4.656 27.562 3.57 1 96.69 140 LEU B O 1
ATOM 2235 N N . LYS B 1 141 ? -6.836 27.75 3.123 1 95.19 141 LYS B N 1
ATOM 2236 C CA . LYS B 1 141 ? -7.004 28.953 3.936 1 95.19 141 LYS B CA 1
ATOM 2237 C C . LYS B 1 141 ? -7.742 28.641 5.234 1 95.19 141 LYS B C 1
ATOM 2239 O O . LYS B 1 141 ? -8.852 28.109 5.211 1 95.19 141 LYS B O 1
ATOM 2244 N N . LEU B 1 142 ? -7.141 28.875 6.297 1 94.75 142 LEU B N 1
ATOM 2245 C CA . LEU B 1 142 ? -7.738 28.688 7.617 1 94.75 142 LEU B CA 1
ATOM 2246 C C . LEU B 1 142 ? -8.117 30.031 8.234 1 94.75 142 LEU B C 1
ATOM 2248 O O . LEU B 1 142 ? -7.25 30.859 8.523 1 94.75 142 LEU B O 1
ATOM 2252 N N . GLU B 1 143 ? -9.391 30.188 8.414 1 94.12 143 GLU B N 1
ATOM 2253 C CA . GLU B 1 143 ? -9.906 31.438 8.969 1 94.12 143 GLU B CA 1
ATOM 2254 C C . GLU B 1 143 ? -10.812 31.172 10.172 1 94.12 143 GLU B C 1
ATOM 2256 O O . GLU B 1 143 ? -11.438 30.109 10.258 1 94.12 143 GLU B O 1
ATOM 2261 N N . GLY B 1 144 ? -10.836 32.094 11.023 1 93.56 144 GLY B N 1
ATOM 2262 C CA . GLY B 1 144 ? -11.703 31.984 12.188 1 93.56 144 GLY B CA 1
ATOM 2263 C C . GLY B 1 144 ? -11.289 32.906 13.328 1 93.56 144 GLY B C 1
ATOM 2264 O O . GLY B 1 144 ? -10.359 33.688 13.18 1 93.56 144 GLY B O 1
ATOM 2265 N N . THR B 1 145 ? -12.125 32.906 14.383 1 94.56 145 THR B N 1
ATOM 2266 C CA . THR B 1 145 ? -11.859 33.656 15.602 1 94.56 145 THR B CA 1
ATOM 2267 C C . THR B 1 145 ? -11.93 32.75 16.828 1 94.56 145 THR B C 1
ATOM 2269 O O . THR B 1 145 ? -12.914 32.031 17.016 1 94.56 145 THR B O 1
ATOM 2272 N N . LEU B 1 146 ? -10.883 32.812 17.547 1 94.25 146 LEU B N 1
ATOM 2273 C CA . LEU B 1 146 ? -10.797 31.984 18.75 1 94.25 146 LEU B CA 1
ATOM 2274 C C . LEU B 1 146 ? -10.984 32.844 20 1 94.25 146 LEU B C 1
ATOM 2276 O O . LEU B 1 146 ? -10.812 34.062 19.953 1 94.25 146 LEU B O 1
ATOM 2280 N N . ALA B 1 147 ? -11.383 32.156 21.109 1 90.94 147 ALA B N 1
ATOM 2281 C CA . ALA B 1 147 ? -11.609 32.844 22.359 1 90.94 147 ALA B CA 1
ATOM 2282 C C . ALA B 1 147 ? -10.383 32.781 23.266 1 90.94 147 ALA B C 1
ATOM 2284 O O . ALA B 1 147 ? -9.602 31.812 23.172 1 90.94 147 ALA B O 1
ATOM 2285 N N . PHE B 1 148 ? -10.18 33.844 24.141 1 85.31 148 PHE B N 1
ATOM 2286 C CA . PHE B 1 148 ? -9.188 33.781 25.203 1 85.31 148 PHE B CA 1
ATOM 2287 C C . PHE B 1 148 ? -9.789 33.219 26.484 1 85.31 148 PHE B C 1
ATOM 2289 O O . PHE B 1 148 ? -10.867 33.625 26.906 1 85.31 148 PHE B O 1
ATOM 2296 N N . VAL B 1 149 ? -9.242 32.031 26.734 1 74.44 149 VAL B N 1
ATOM 2297 C CA . VAL B 1 149 ? -9.703 31.5 28.016 1 74.44 149 VAL B CA 1
ATOM 2298 C C . VAL B 1 149 ? -8.562 31.531 29.031 1 74.44 149 VAL B C 1
ATOM 2300 O O . VAL B 1 149 ? -7.504 30.938 28.812 1 74.44 149 VAL B O 1
ATOM 2303 N N . GLU B 1 150 ? -8.555 32.406 30.016 1 66.38 150 GLU B N 1
ATOM 2304 C CA . GLU B 1 150 ? -7.555 32.531 31.078 1 66.38 150 GLU B CA 1
ATOM 2305 C C . GLU B 1 150 ? -7.477 31.25 31.906 1 66.38 150 GLU B C 1
ATOM 2307 O O . GLU B 1 150 ? -8.492 30.578 32.125 1 66.38 150 GLU B O 1
ATOM 2312 N N . ALA B 1 151 ? -6.289 30.531 31.859 1 59.62 151 ALA B N 1
ATOM 2313 C CA . ALA B 1 151 ? -6.094 29.406 32.75 1 59.62 151 ALA B CA 1
ATOM 2314 C C . ALA B 1 151 ? -6.742 29.656 34.125 1 59.62 151 ALA B C 1
ATOM 2316 O O . ALA B 1 151 ? -6.652 30.766 34.656 1 59.62 151 ALA B O 1
ATOM 2317 N N . PRO B 1 152 ? -7.664 28.766 34.469 1 55.38 152 PRO B N 1
ATOM 2318 C CA . PRO B 1 152 ? -8.141 29.031 35.844 1 55.38 152 PRO B CA 1
ATOM 2319 C C . PRO B 1 152 ? -7.004 29.281 36.844 1 55.38 152 PRO B C 1
ATOM 2321 O O . PRO B 1 152 ? -5.945 28.656 36.719 1 55.38 152 PRO B O 1
ATOM 2324 N N . LEU B 1 153 ? -6.824 30.391 37.312 1 51.84 153 LEU B N 1
ATOM 2325 C CA . LEU B 1 153 ? -5.941 30.609 38.469 1 51.84 153 LEU B CA 1
ATOM 2326 C C . LEU B 1 153 ? -6.082 29.469 39.469 1 51.84 153 LEU B C 1
ATOM 2328 O O . LEU B 1 153 ? -7.191 29.172 39.906 1 51.84 153 LEU B O 1
ATOM 2332 N N . TYR B 1 154 ? -5.391 28.406 39.312 1 49.47 154 TYR B N 1
ATOM 2333 C CA . TYR B 1 154 ? -5.371 27.516 40.469 1 49.47 154 TYR B CA 1
ATOM 2334 C C . TYR B 1 154 ? -5.383 28.297 41.781 1 49.47 154 TYR B C 1
ATOM 2336 O O . TYR B 1 154 ? -4.473 29.078 42.031 1 49.47 154 TYR B O 1
ATOM 2344 N N . ALA B 1 155 ? -6.492 28.75 42.219 1 46.22 155 ALA B N 1
ATOM 2345 C CA . ALA B 1 155 ? -6.645 29.219 43.594 1 46.22 155 ALA B CA 1
ATOM 2346 C C . ALA B 1 155 ? -5.828 28.359 44.562 1 46.22 155 ALA B C 1
ATOM 2348 O O . ALA B 1 155 ? -5.785 27.125 44.438 1 46.22 155 ALA B O 1
ATOM 2349 N N . ASN B 1 156 ? -4.734 28.891 45.156 1 45.31 156 ASN B N 1
ATOM 2350 C CA . ASN B 1 156 ? -3.979 28.391 46.281 1 45.31 156 ASN B CA 1
ATOM 2351 C C . ASN B 1 156 ? -4.871 27.625 47.25 1 45.31 156 ASN B C 1
ATOM 2353 O O . ASN B 1 156 ? -5.863 28.156 47.75 1 45.31 156 ASN B O 1
ATOM 2357 N N . TYR B 1 157 ? -5.027 26.359 47.094 1 42.97 157 TYR B N 1
ATOM 2358 C CA . TYR B 1 157 ? -5.527 25.562 48.219 1 42.97 157 TYR B CA 1
ATOM 2359 C C . TYR B 1 157 ? -4.875 25.984 49.531 1 42.97 157 TYR B C 1
ATOM 2361 O O . TYR B 1 157 ? -3.684 25.75 49.75 1 42.97 157 TYR B O 1
ATOM 2369 N N . SER 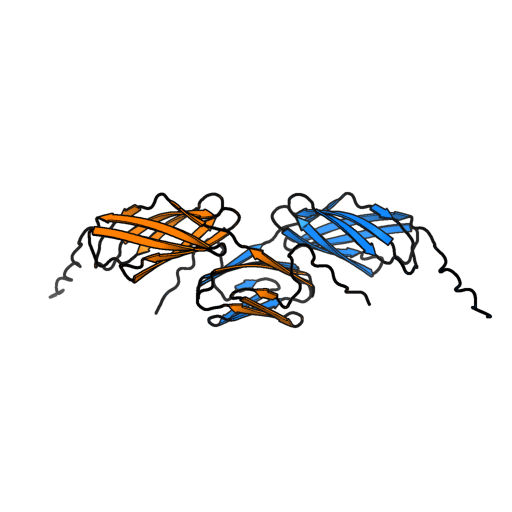B 1 158 ? -4.973 27.234 50 1 37.34 158 SER B N 1
ATOM 2370 C CA . SER B 1 158 ? -4.668 27.5 51.406 1 37.34 158 SER B CA 1
ATOM 2371 C C . SER B 1 158 ? -5.473 26.594 52.344 1 37.34 158 SER B C 1
ATOM 2373 O O . SER B 1 158 ? -5.434 26.75 53.562 1 37.34 158 SER B O 1
ATOM 2375 N N . SER B 1 159 ? -5.938 25.328 52 1 31.66 159 SER B N 1
ATOM 2376 C CA . SER B 1 159 ? -6.125 24.641 53.281 1 31.66 159 SER B CA 1
ATOM 2377 C C . SER B 1 159 ? -4.797 24.188 53.875 1 31.66 159 SER B C 1
ATOM 2379 O O . SER B 1 159 ? -3.869 23.844 53.125 1 31.66 159 SER B O 1
#

pLDDT: mean 82.98, std 19.28, range [15.89, 98.38]

Solvent-accessible surface area (backbone atoms only — not comparable to full-atom values): 17065 Å² total; per-residue (Å²): 138,88,80,71,92,59,62,74,63,82,37,48,53,72,59,41,83,46,94,47,34,41,36,43,66,59,78,49,33,37,39,36,40,47,33,76,81,25,42,45,33,38,36,38,34,34,46,45,79,45,57,38,32,40,76,50,61,38,36,51,49,69,44,79,68,44,52,42,51,26,18,69,41,92,82,26,16,42,36,34,32,30,19,26,20,81,46,60,70,46,56,32,41,36,40,26,78,87,70,78,45,67,52,73,47,64,25,18,52,86,45,29,73,48,75,44,76,42,79,37,86,52,42,72,42,77,39,60,25,40,34,38,21,40,45,38,70,38,73,40,78,45,55,42,66,35,40,82,51,77,71,76,69,76,70,76,76,77,118,138,71,80,75,84,95,42,83,63,81,35,48,56,72,61,43,82,46,95,45,33,42,36,42,66,58,80,49,34,38,39,35,41,48,33,75,83,26,41,44,34,38,37,40,35,33,45,45,78,47,58,39,33,39,76,49,62,38,37,51,48,68,45,78,69,44,51,44,51,28,18,68,42,91,83,27,16,42,36,35,32,29,19,26,20,81,46,59,70,47,55,33,42,36,40,26,76,85,72,78,45,69,52,73,47,64,24,20,52,85,47,31,73,50,76,44,74,43,79,38,85,52,42,74,42,77,40,60,23,40,32,37,21,42,45,37,72,38,73,40,78,47,54,41,67,36,41,82,50,77,72,76,72,76,70,77,75,78,117

Organism: NCBI:txid290746

Secondary structure (DSSP, 8-state):
--------SS-BPSPEEETTEEEEEETTEEEEEE-TT-EEEEEEEEETTEEEEEEE---EEEEEEEEEEEESSSS-EEEEEEEEESSSEEEEEEEETTTTEEEEEEEETT-EEEEEEE--S-SEEEEEEEEEETTEEEEEEEEEE-EE-----------/--S----TTT-BPSPEEETTEEEEEETTEEEEEE-TT-EEEEEEEEETTEEEEEEE---EEEEEEEEEEEESSSS-EEEEEEEEESSSEEEEEEEETTTTEEEEEEEETT-EEEEEEE--S-SEEEEEEEEEETTEEEEEEEEEE-EE-----------

Foldseek 3Di:
DPDDPQVPPPQDDPQDDDVQWTWHDDQVDIDIGGHPPAAWDKDWDDDRRDITMDTDQKDKDKDPWDKEEAAPDDQAIKIKIKMAICAAKGKKWKAWPPFRDIDIDIYHHVIDIDIDGTHHHDFWAFTWMWIAHNNGIDIDTDTDGYHHDPPPPPPPPPD/DPPDDDCPVVQDDPQDDDVQWTWHDDQVDIDIGGHPPAAWDKDWDDDRRDITMDTDQKDKDKDPWDWEEAAPDDQAIKIKIKMAICAAKGKKWKAWPPFRDIDIDIYHHVIDIDIDGTHHHDFWAFTWMWIAHNNGIDIDTDTDGYHHDPPPPPPPPPD

Sequence (318 aa):
MTLETFFADPETSLPIQHEGLLLQQHERRLEAIFGISSSIQLQLTMQGLHATTKIDSNTCEISDVKATGCYQCLTGAKVHLTCKTNFGEALANVQCSNSNISFVTPCNSSGKTSTITVNFDKAILNEACSVQCPGGSTSLKLEGTLAFVEAPLYANYSSMTLETFFADPETSLPIQHEGLLLQQHERRLEAIFGISSSIQLQLTMQGLHATTKIDSNTCEISDVKATGCYQCLTGAKVHLTCKTNFGEALANVQCSNSNISFVTPCNSSGKTSTITVNFDKAILNEACSVQCPGGSTSLKLEGTLAFVEAPLYANYSS